Protein 3AUF (pdb70)

Structure (mmCIF, N/CA/C/O backbone):
data_3AUF
#
_entry.id   3AUF
#
_cell.length_a   85.316
_cell.length_b   85.316
_cell.length_c   58.019
_cell.angle_alpha   90.00
_cell.angle_beta   90.00
_cell.angle_gamma   120.00
#
_symmetry.space_group_name_H-M   'P 31 2 1'
#
loop_
_entity.id
_entity.type
_entity.pdbx_description
1 polymer 'Glycinamide ribonucleotide transformylase 1'
2 water water
#
loop_
_atom_site.group_PDB
_atom_site.id
_atom_site.type_symbol
_atom_site.label_atom_id
_atom_site.label_alt_id
_atom_site.label_comp_id
_atom_site.label_asym_id
_atom_site.label_entity_id
_atom_site.label_seq_id
_atom_site.pdbx_PDB_ins_code
_atom_site.Cartn_x
_atom_site.Cartn_y
_atom_site.Cartn_z
_atom_site.occupancy
_atom_site.B_iso_or_equiv
_atom_site.auth_seq_id
_atom_site.auth_comp_id
_atom_site.auth_asym_id
_atom_site.auth_atom_id
_atom_site.pdbx_PDB_model_num
ATOM 1 N N . SER A 1 11 ? 19.263 31.177 13.976 1.00 36.09 -11 SER A N 1
ATOM 2 C CA . SER A 1 11 ? 19.027 32.627 14.246 1.00 35.58 -11 SER A CA 1
ATOM 3 C C . SER A 1 11 ? 20.134 33.477 13.622 1.00 33.97 -11 SER A C 1
ATOM 4 O O . SER A 1 11 ? 20.266 34.664 13.920 1.00 33.32 -11 SER A O 1
ATOM 7 N N . SER A 1 12 ? 20.925 32.859 12.751 1.00 31.95 -10 SER A N 1
ATOM 8 C CA . SER A 1 12 ? 22.015 33.556 12.084 1.00 30.35 -10 SER A CA 1
ATOM 9 C C . SER A 1 12 ? 22.141 33.153 10.617 1.00 28.30 -10 SER A C 1
ATOM 10 O O . SER A 1 12 ? 22.174 31.967 10.287 1.00 27.13 -10 SER A O 1
ATOM 13 N N . GLY A 1 13 ? 22.198 34.155 9.745 1.00 27.27 -9 GLY A N 1
ATOM 14 C CA . GLY A 1 13 ? 22.349 33.917 8.321 1.00 25.47 -9 GLY A CA 1
ATOM 15 C C . GLY A 1 13 ? 21.164 33.305 7.600 1.00 25.12 -9 GLY A C 1
ATOM 16 O O . GLY A 1 13 ? 21.313 32.826 6.472 1.00 23.86 -9 GLY A O 1
ATOM 17 N N . GLU A 1 14 ? 19.989 33.325 8.221 1.00 23.60 -8 GLU A N 1
ATOM 18 C CA . GLU A 1 14 ? 18.814 32.741 7.584 1.00 24.37 -8 GLU A CA 1
ATOM 19 C C . GLU A 1 14 ? 17.558 33.602 7.664 1.00 23.07 -8 GLU A C 1
ATOM 20 O O . GLU A 1 14 ? 17.170 34.065 8.739 1.00 21.87 -8 GLU A O 1
ATOM 26 N N . ASN A 1 15 ? 16.927 33.809 6.513 1.00 20.36 -7 ASN A N 1
ATOM 27 C CA . ASN A 1 15 ? 15.685 34.565 6.441 1.00 20.70 -7 ASN A CA 1
ATOM 28 C C . ASN A 1 15 ? 15.025 34.274 5.094 1.00 19.55 -7 ASN A C 1
ATOM 29 O O . ASN A 1 15 ? 15.474 33.390 4.366 1.00 20.07 -7 ASN A O 1
ATOM 34 N N . LEU A 1 16 ? 13.961 34.994 4.761 1.00 18.75 -6 LEU A N 1
ATOM 35 C CA . LEU A 1 16 ? 13.255 34.751 3.505 1.00 17.29 -6 LEU A CA 1
ATOM 36 C C . LEU A 1 16 ? 14.127 34.704 2.245 1.00 17.53 -6 LEU A C 1
ATOM 37 O O . LEU A 1 16 ? 13.941 33.834 1.390 1.00 17.72 -6 LEU A O 1
ATOM 42 N N . TYR A 1 17 ? 15.078 35.627 2.134 1.00 15.66 -5 TYR A N 1
ATOM 43 C CA . TYR A 1 17 ? 15.920 35.706 0.939 1.00 16.97 -5 TYR A CA 1
ATOM 44 C C . TYR A 1 17 ? 17.333 35.138 1.033 1.00 18.08 -5 TYR A C 1
ATOM 45 O O . TYR A 1 17 ? 17.993 34.948 0.007 1.00 17.79 -5 TYR A O 1
ATOM 54 N N . PHE A 1 18 ? 17.800 34.868 2.244 1.00 17.75 -4 PHE A N 1
ATOM 55 C CA . PHE A 1 18 ? 19.172 34.414 2.422 1.00 19.06 -4 PHE A CA 1
ATOM 56 C C . PHE A 1 18 ? 19.334 33.133 3.229 1.00 19.66 -4 PHE A C 1
ATOM 57 O O . PHE A 1 18 ? 18.678 32.937 4.249 1.00 19.05 -4 PHE A O 1
ATOM 65 N N . GLN A 1 19 ? 20.231 32.273 2.761 1.00 20.07 -3 GLN A N 1
ATOM 66 C CA . GLN A 1 19 ? 20.538 31.010 3.422 1.00 24.28 -3 GLN A CA 1
ATOM 67 C C . GLN A 1 19 ? 22.048 30.838 3.331 1.00 24.41 -3 GLN A C 1
ATOM 68 O O . GLN A 1 19 ? 22.558 30.140 2.455 1.00 23.73 -3 GLN A O 1
ATOM 74 N N . GLY A 1 20 ? 22.750 31.490 4.253 1.00 25.31 -2 GLY A N 1
ATOM 75 C CA . GLY A 1 20 ? 24.200 31.469 4.269 1.00 26.62 -2 GLY A CA 1
ATOM 76 C C . GLY A 1 20 ? 24.949 30.186 4.567 1.00 27.56 -2 GLY A C 1
ATOM 77 O O . GLY A 1 20 ? 26.128 30.090 4.231 1.00 28.91 -2 GLY A O 1
ATOM 78 N N . HIS A 1 21 ? 24.297 29.201 5.177 1.00 27.75 -1 HIS A N 1
ATOM 79 C CA . HIS A 1 21 ? 24.985 27.953 5.505 1.00 29.03 -1 HIS A CA 1
ATOM 80 C C . HIS A 1 21 ? 24.945 26.869 4.420 1.00 27.37 -1 HIS A C 1
ATOM 81 O O . HIS A 1 21 ? 25.552 25.808 4.583 1.00 27.13 -1 HIS A O 1
ATOM 88 N N . MET A 1 22 ? 24.234 27.130 3.324 1.00 24.16 1 MET A N 1
ATOM 89 C CA . MET A 1 22 ? 24.158 26.181 2.213 1.00 20.99 1 MET A CA 1
ATOM 90 C C . MET A 1 22 ? 25.582 25.855 1.764 1.00 18.94 1 MET A C 1
ATOM 91 O O . MET A 1 22 ? 26.447 26.729 1.774 1.00 16.75 1 MET A O 1
ATOM 96 N N . ILE A 1 23 ? 25.834 24.610 1.368 1.00 15.71 2 ILE A N 1
ATOM 97 C CA . ILE A 1 23 ? 27.177 24.243 0.935 1.00 13.56 2 ILE A CA 1
ATOM 98 C C . ILE A 1 23 ? 27.242 23.497 -0.390 1.00 12.40 2 ILE A C 1
ATOM 99 O O . ILE A 1 23 ? 26.259 22.924 -0.858 1.00 13.33 2 ILE A O 1
ATOM 104 N N . ARG A 1 24 ? 28.426 23.529 -0.986 1.00 11.63 3 ARG A N 1
ATOM 105 C CA . ARG A 1 24 ? 28.704 22.850 -2.244 1.00 11.28 3 ARG A CA 1
ATOM 106 C C . ARG A 1 24 ? 29.596 21.674 -1.862 1.00 10.27 3 ARG A C 1
ATOM 107 O O . ARG A 1 24 ? 30.695 21.857 -1.348 1.00 9.81 3 ARG A O 1
ATOM 115 N N . ILE A 1 25 ? 29.098 20.469 -2.102 1.00 10.03 4 ILE A N 1
ATOM 116 C CA . ILE A 1 25 ? 29.802 19.244 -1.760 1.00 10.84 4 ILE A CA 1
ATOM 117 C C . ILE A 1 25 ? 30.512 18.601 -2.948 1.00 10.28 4 ILE A C 1
ATOM 118 O O . ILE A 1 25 ? 29.946 18.483 -4.036 1.00 11.79 4 ILE A O 1
ATOM 123 N N . GLY A 1 26 ? 31.755 18.195 -2.724 1.00 8.96 5 GLY A N 1
ATOM 124 C CA . GLY A 1 26 ? 32.532 17.520 -3.749 1.00 8.47 5 GLY A CA 1
ATOM 125 C C . GLY A 1 26 ? 32.766 16.114 -3.224 1.00 9.16 5 GLY A C 1
ATOM 126 O O . GLY A 1 26 ? 33.302 15.948 -2.129 1.00 9.85 5 GLY A O 1
ATOM 127 N N . VAL A 1 27 ? 32.357 15.095 -3.974 1.00 10.34 6 VAL A N 1
ATOM 128 C CA . VAL A 1 27 ? 32.532 13.720 -3.510 1.00 9.85 6 VAL A CA 1
ATOM 129 C C . VAL A 1 27 ? 33.571 12.942 -4.309 1.00 11.43 6 VAL A C 1
ATOM 130 O O . VAL A 1 27 ? 33.554 12.944 -5.548 1.00 10.53 6 VAL A O 1
ATOM 134 N N . LEU A 1 28 ? 34.480 12.278 -3.596 1.00 9.18 7 LEU A N 1
ATOM 135 C CA . LEU A 1 28 ? 35.522 11.479 -4.244 1.00 11.17 7 LEU A CA 1
ATOM 136 C C . LEU A 1 28 ? 35.179 10.001 -4.089 1.00 11.77 7 LEU A C 1
ATOM 137 O O . LEU A 1 28 ? 34.860 9.548 -2.988 1.00 12.11 7 LEU A O 1
ATOM 142 N N . ILE A 1 29 ? 35.248 9.256 -5.189 1.00 11.59 8 ILE A N 1
ATOM 143 C CA . ILE A 1 29 ? 34.923 7.834 -5.167 1.00 11.73 8 ILE A CA 1
ATOM 144 C C . ILE A 1 29 ? 35.937 6.997 -5.938 1.00 13.40 8 ILE A C 1
ATOM 145 O O . ILE A 1 29 ? 36.792 7.527 -6.655 1.00 10.66 8 ILE A O 1
ATOM 150 N N . SER A 1 30 ? 35.824 5.681 -5.788 1.00 13.11 9 SER A N 1
ATOM 151 C CA . SER A 1 30 ? 36.702 4.751 -6.479 1.00 15.49 9 SER A CA 1
ATOM 152 C C . SER A 1 30 ? 35.907 3.594 -7.067 1.00 16.91 9 SER A C 1
ATOM 153 O O . SER A 1 30 ? 36.435 2.820 -7.858 1.00 18.81 9 SER A O 1
ATOM 156 N N . GLY A 1 31 ? 34.638 3.470 -6.695 1.00 15.93 10 GLY A N 1
ATOM 157 C CA . GLY A 1 31 ? 33.861 2.361 -7.222 1.00 16.59 10 GLY A CA 1
ATOM 158 C C . GLY A 1 31 ? 32.356 2.497 -7.205 1.00 15.96 10 GLY A C 1
ATOM 159 O O . GLY A 1 31 ? 31.805 3.455 -7.739 1.00 16.83 10 GLY A O 1
ATOM 160 N N . SER A 1 32 ? 31.692 1.529 -6.581 1.00 16.40 11 SER A N 1
ATOM 161 C CA . SER A 1 32 ? 30.237 1.510 -6.508 1.00 18.25 11 SER A CA 1
ATOM 162 C C . SER A 1 32 ? 29.613 2.809 -5.999 1.00 19.18 11 SER A C 1
ATOM 163 O O . SER A 1 32 ? 28.539 3.198 -6.450 1.00 19.17 11 SER A O 1
ATOM 166 N N . GLY A 1 33 ? 30.284 3.469 -5.059 1.00 20.79 12 GLY A N 1
ATOM 167 C CA . GLY A 1 33 ? 29.772 4.717 -4.519 1.00 23.31 12 GLY A CA 1
ATOM 168 C C . GLY A 1 33 ? 28.410 4.591 -3.863 1.00 23.51 12 GLY A C 1
ATOM 169 O O . GLY A 1 33 ? 27.492 5.359 -4.147 1.00 23.53 12 GLY A O 1
ATOM 170 N N . THR A 1 34 ? 28.275 3.614 -2.977 1.00 24.90 13 THR A N 1
ATOM 171 C CA . THR A 1 34 ? 27.014 3.399 -2.281 1.00 24.25 13 THR A CA 1
ATOM 172 C C . THR A 1 34 ? 26.672 4.620 -1.420 1.00 22.05 13 THR A C 1
ATOM 173 O O . THR A 1 34 ? 25.531 5.086 -1.404 1.00 20.10 13 THR A O 1
ATOM 177 N N . ASN A 1 35 ? 27.671 5.138 -0.712 1.00 18.97 14 ASN A N 1
ATOM 178 C CA . ASN A 1 35 ? 27.476 6.304 0.139 1.00 17.00 14 ASN A CA 1
ATOM 179 C C . ASN A 1 35 ? 27.159 7.566 -0.654 1.00 16.32 14 ASN A C 1
ATOM 180 O O . ASN A 1 35 ? 26.450 8.450 -0.171 1.00 14.89 14 ASN A O 1
ATOM 185 N N . LEU A 1 36 ? 27.684 7.653 -1.871 1.00 12.65 15 LEU A N 1
ATOM 186 C CA . LEU A 1 36 ? 27.407 8.803 -2.718 1.00 14.82 15 LEU A CA 1
ATOM 187 C C . LEU A 1 36 ? 25.896 8.912 -2.931 1.00 16.01 15 LEU A C 1
ATOM 188 O O . LEU A 1 36 ? 25.332 10.006 -2.930 1.00 15.79 15 LEU A O 1
ATOM 193 N N . GLN A 1 37 ? 25.242 7.769 -3.100 1.00 16.11 16 GLN A N 1
ATOM 194 C CA . GLN A 1 37 ? 23.805 7.756 -3.341 1.00 17.05 16 GLN A CA 1
ATOM 195 C C . GLN A 1 37 ? 23.027 8.434 -2.225 1.00 17.23 16 GLN A C 1
ATOM 196 O O . GLN A 1 37 ? 22.110 9.210 -2.484 1.00 18.06 16 GLN A O 1
ATOM 202 N N . ALA A 1 38 ? 23.384 8.137 -0.982 1.00 17.10 17 ALA A N 1
ATOM 203 C CA . ALA A 1 38 ? 22.695 8.742 0.150 1.00 17.09 17 ALA A CA 1
ATOM 204 C C . ALA A 1 38 ? 22.898 10.260 0.166 1.00 15.41 17 ALA A C 1
ATOM 205 O O . ALA A 1 38 ? 21.988 11.011 0.521 1.00 17.36 17 ALA A O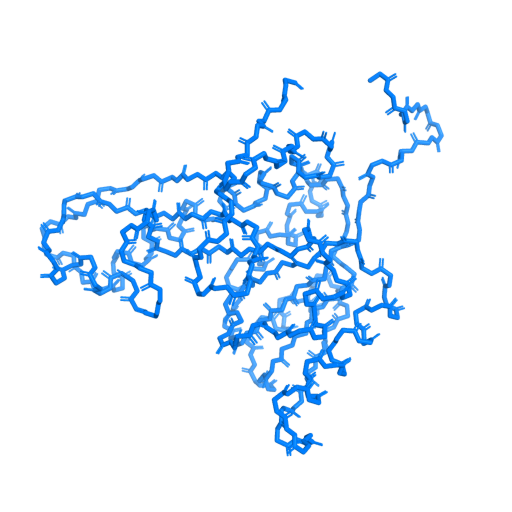 1
ATOM 207 N N . ILE A 1 39 ? 24.090 10.704 -0.217 1.00 14.38 18 ILE A N 1
ATOM 208 C CA . ILE A 1 39 ? 24.404 12.133 -0.248 1.00 14.98 18 ILE A CA 1
ATOM 209 C C . ILE A 1 39 ? 23.584 12.821 -1.334 1.00 15.19 18 ILE A C 1
ATOM 210 O O . ILE A 1 39 ? 23.009 13.888 -1.107 1.00 14.32 18 ILE A O 1
ATOM 215 N N . LEU A 1 40 ? 23.537 12.205 -2.513 1.00 14.61 19 LEU A N 1
ATOM 216 C CA . LEU A 1 40 ? 22.777 12.752 -3.636 1.00 15.77 19 LEU A CA 1
ATOM 217 C C . LEU A 1 40 ? 21.302 12.868 -3.280 1.00 16.40 19 LEU A C 1
ATOM 218 O O . LEU A 1 40 ? 20.688 13.914 -3.496 1.00 15.58 19 LEU A O 1
ATOM 223 N N . ASP A 1 41 ? 20.737 11.791 -2.738 1.00 17.36 20 ASP A N 1
ATOM 224 C CA . ASP A 1 41 ? 19.325 11.783 -2.362 1.00 19.11 20 ASP A CA 1
ATOM 225 C C . ASP A 1 41 ? 19.041 12.794 -1.257 1.00 18.23 20 ASP A C 1
ATOM 226 O O . ASP A 1 41 ? 18.046 13.510 -1.305 1.00 16.67 20 ASP A O 1
ATOM 231 N N . GLY A 1 42 ? 19.920 12.843 -0.259 1.00 19.47 21 GLY A N 1
ATOM 232 C CA . GLY A 1 42 ? 19.744 13.775 0.843 1.00 19.00 21 GLY A CA 1
ATOM 233 C C . GLY A 1 42 ? 19.648 15.219 0.378 1.00 20.43 21 GLY A C 1
ATOM 234 O O . GLY A 1 42 ? 18.829 15.987 0.890 1.00 20.80 21 GLY A O 1
ATOM 235 N N . CYS A 1 43 ? 20.490 15.596 -0.582 1.00 18.53 22 CYS A N 1
ATOM 236 C CA . CYS A 1 43 ? 20.477 16.953 -1.119 1.00 20.19 22 CYS A CA 1
ATOM 237 C C . CYS A 1 43 ? 19.212 17.181 -1.947 1.00 22.01 22 CYS A C 1
ATOM 238 O O . CYS A 1 43 ? 18.544 18.206 -1.809 1.00 21.61 22 CYS A O 1
ATOM 241 N N . ARG A 1 44 ? 18.885 16.213 -2.797 1.00 24.19 23 ARG A N 1
ATOM 242 C CA . ARG A 1 44 ? 17.709 16.314 -3.653 1.00 27.67 23 ARG A CA 1
ATOM 243 C C . ARG A 1 44 ? 16.416 16.437 -2.860 1.00 29.17 23 ARG A C 1
ATOM 244 O O . ARG A 1 44 ? 15.560 17.261 -3.183 1.00 30.67 23 ARG A O 1
ATOM 252 N N . GLU A 1 45 ? 16.283 15.622 -1.818 1.00 29.94 24 GLU A N 1
ATOM 253 C CA . GLU A 1 45 ? 15.083 15.618 -0.990 1.00 30.61 24 GLU A CA 1
ATOM 254 C C . GLU A 1 45 ? 15.068 16.686 0.106 1.00 30.46 24 GLU A C 1
ATOM 255 O O . GLU A 1 45 ? 14.150 16.735 0.919 1.00 30.28 24 GLU A O 1
ATOM 261 N N . GLY A 1 46 ? 16.085 17.542 0.123 1.00 30.23 25 GLY A N 1
ATOM 262 C CA . GLY A 1 46 ? 16.132 18.614 1.104 1.00 28.60 25 GLY A CA 1
ATOM 263 C C . GLY A 1 46 ? 16.619 18.301 2.508 1.00 28.74 25 GLY A C 1
ATOM 264 O O . GLY A 1 46 ? 16.531 19.157 3.388 1.00 29.05 25 GLY A O 1
ATOM 265 N N . ARG A 1 47 ? 17.127 17.096 2.740 1.00 28.08 26 ARG A N 1
ATOM 266 C CA . ARG A 1 47 ? 17.626 16.748 4.068 1.00 27.18 26 ARG A CA 1
ATOM 267 C C . ARG A 1 47 ? 18.989 17.381 4.345 1.00 25.14 26 ARG A C 1
ATOM 268 O O . ARG A 1 47 ? 19.310 17.698 5.489 1.00 25.26 26 ARG A O 1
ATOM 276 N N . ILE A 1 48 ? 19.790 17.554 3.295 1.00 23.40 27 ILE A N 1
ATOM 277 C CA . ILE A 1 48 ? 21.114 18.164 3.423 1.00 20.81 27 ILE A CA 1
ATOM 278 C C . ILE A 1 48 ? 21.043 19.586 2.876 1.00 20.03 27 ILE A C 1
ATOM 279 O O . ILE A 1 48 ? 20.624 19.796 1.740 1.00 20.70 27 ILE A O 1
ATOM 284 N N . PRO A 1 49 ? 21.451 20.582 3.674 1.00 18.99 28 PRO A N 1
ATOM 285 C CA . PRO A 1 49 ? 21.409 21.965 3.202 1.00 17.46 28 PRO A CA 1
ATOM 286 C C . PRO A 1 49 ? 22.553 22.267 2.237 1.00 15.80 28 PRO A C 1
ATOM 287 O O . PRO A 1 49 ? 23.555 22.869 2.610 1.00 15.80 28 PRO A O 1
ATOM 291 N N . GLY A 1 50 ? 22.395 21.836 0.992 1.00 16.31 29 GLY A N 1
ATOM 292 C CA . GLY A 1 50 ? 23.420 22.078 -0.006 1.00 17.49 29 GLY A CA 1
ATOM 293 C C . GLY A 1 50 ? 23.225 21.242 -1.257 1.00 16.79 29 GLY A C 1
ATOM 294 O O . GLY A 1 50 ? 22.185 20.612 -1.443 1.00 15.74 29 GLY A O 1
ATOM 295 N N . ARG A 1 51 ? 24.232 21.236 -2.121 1.00 15.51 30 ARG A N 1
ATOM 296 C CA . ARG A 1 51 ? 24.154 20.464 -3.347 1.00 15.06 30 ARG A CA 1
ATOM 297 C C . ARG A 1 51 ? 25.489 19.811 -3.661 1.00 13.72 30 ARG A C 1
ATOM 298 O O . ARG A 1 51 ? 26.546 20.326 -3.296 1.00 10.83 30 ARG A O 1
ATOM 306 N N . VAL A 1 52 ? 25.432 18.665 -4.328 1.00 11.93 31 VAL A N 1
ATOM 307 C CA . VAL A 1 52 ? 26.642 17.968 -4.722 1.00 11.85 31 VAL A CA 1
ATOM 308 C C . VAL A 1 52 ? 27.069 18.667 -6.002 1.00 11.70 31 VAL A C 1
ATOM 309 O O . VAL A 1 52 ? 26.389 18.569 -7.024 1.00 12.59 31 VAL A O 1
ATOM 313 N N . ALA A 1 53 ? 28.186 19.382 -5.937 1.00 12.23 32 ALA A N 1
ATOM 314 C CA . ALA A 1 53 ? 28.695 20.127 -7.080 1.00 11.87 32 ALA A CA 1
ATOM 315 C C . ALA A 1 53 ? 29.412 19.258 -8.097 1.00 13.82 32 ALA A C 1
ATOM 316 O O . ALA A 1 53 ? 29.345 19.517 -9.306 1.00 14.30 32 ALA A O 1
ATOM 318 N N . VAL A 1 54 ? 30.105 18.230 -7.617 1.00 12.51 33 VAL A N 1
ATOM 319 C CA . VAL A 1 54 ? 30.843 17.360 -8.518 1.00 11.23 33 VAL A CA 1
ATOM 320 C C . VAL A 1 54 ? 31.250 16.054 -7.845 1.00 11.75 33 VAL A C 1
ATOM 321 O O . VAL A 1 54 ? 31.394 15.985 -6.620 1.00 10.58 33 VAL A O 1
ATOM 325 N N . VAL A 1 55 ? 31.401 15.014 -8.656 1.00 9.26 34 VAL A N 1
ATOM 326 C CA . VAL A 1 55 ? 31.824 13.709 -8.167 1.00 8.55 34 VAL A CA 1
ATOM 327 C C . VAL A 1 55 ? 33.043 13.332 -8.997 1.00 9.43 34 VAL A C 1
ATOM 328 O O . VAL A 1 55 ? 32.978 13.325 -10.223 1.00 9.98 34 VAL A O 1
ATOM 332 N N . ILE A 1 56 ? 34.160 13.053 -8.332 1.00 9.55 35 ILE A N 1
ATOM 333 C CA . ILE A 1 56 ? 35.385 12.686 -9.034 1.00 11.10 35 ILE A CA 1
ATOM 334 C C . ILE A 1 56 ? 35.807 11.270 -8.667 1.00 11.77 35 ILE A C 1
ATOM 335 O O . ILE A 1 56 ? 35.869 10.922 -7.490 1.00 10.86 35 ILE A O 1
ATOM 340 N N . SER A 1 57 ? 36.091 10.457 -9.679 1.00 10.32 36 SER A N 1
ATOM 341 C CA . SER A 1 57 ? 36.520 9.082 -9.453 1.00 12.28 36 SER A CA 1
ATOM 342 C C . SER A 1 57 ? 37.934 8.885 -9.976 1.00 13.16 36 SER A C 1
ATOM 343 O O . SER A 1 57 ? 38.301 9.444 -11.008 1.00 12.92 36 SER A O 1
ATOM 346 N N . ASP A 1 58 ? 38.727 8.093 -9.261 1.00 14.50 37 ASP A N 1
ATOM 347 C CA . ASP A 1 58 ? 40.093 7.819 -9.684 1.00 17.19 37 ASP A CA 1
ATOM 348 C C . ASP A 1 58 ? 40.064 6.587 -10.584 1.00 19.53 37 ASP A C 1
ATOM 349 O O . ASP A 1 58 ? 41.104 6.101 -11.024 1.00 19.23 37 ASP A O 1
ATOM 354 N N . ARG A 1 59 ? 38.853 6.101 -10.857 1.00 20.90 38 ARG A N 1
ATOM 355 C CA . ARG A 1 59 ? 38.638 4.939 -11.717 1.00 23.55 38 ARG A CA 1
ATOM 356 C C . ARG A 1 59 ? 37.550 5.226 -12.750 1.00 23.37 38 ARG A C 1
ATOM 357 O O . ARG A 1 59 ? 36.431 5.615 -12.411 1.00 21.18 38 ARG A O 1
ATOM 365 N N . ALA A 1 60 ? 37.894 5.028 -14.019 1.00 23.75 39 ALA A N 1
ATOM 366 C CA . ALA A 1 60 ? 36.982 5.303 -15.124 1.00 24.64 39 ALA A CA 1
ATOM 367 C C . ALA A 1 60 ? 35.664 4.539 -15.138 1.00 25.09 39 ALA A C 1
ATOM 368 O O . ALA A 1 60 ? 34.626 5.102 -15.496 1.00 25.84 39 ALA A O 1
ATOM 370 N N . ASP A 1 61 ? 35.698 3.268 -14.750 1.00 23.97 40 ASP A N 1
ATOM 371 C CA . ASP A 1 61 ? 34.495 2.439 -14.776 1.00 26.01 40 ASP A CA 1
ATOM 372 C C . ASP A 1 61 ? 33.797 2.255 -13.426 1.00 24.61 40 ASP A C 1
ATOM 373 O O . ASP A 1 61 ? 33.297 1.174 -13.120 1.00 27.13 40 ASP A O 1
ATOM 378 N N . ALA A 1 62 ? 33.750 3.312 -12.625 1.00 21.89 41 ALA A N 1
ATOM 379 C CA . ALA A 1 62 ? 33.094 3.240 -11.320 1.00 19.81 41 ALA A CA 1
ATOM 380 C C . ALA A 1 62 ? 31.602 3.513 -11.476 1.00 17.66 41 ALA A C 1
ATOM 381 O O . ALA A 1 62 ? 31.210 4.485 -12.122 1.00 15.17 41 ALA A O 1
ATOM 383 N N . TYR A 1 63 ? 30.772 2.661 -10.883 1.00 15.15 42 TYR A N 1
ATOM 384 C CA . TYR A 1 63 ? 29.324 2.832 -10.967 1.00 16.10 42 TYR A CA 1
ATOM 385 C C . TYR A 1 63 ? 28.873 4.136 -10.300 1.00 14.38 42 TYR A C 1
ATOM 386 O O . TYR A 1 63 ? 27.822 4.686 -10.633 1.00 12.36 42 TYR A O 1
ATOM 395 N N . GLY A 1 64 ? 29.672 4.623 -9.356 1.00 13.12 43 GLY A N 1
ATOM 396 C CA . GLY A 1 64 ? 29.334 5.862 -8.675 1.00 13.39 43 GLY A CA 1
ATOM 397 C C . GLY A 1 64 ? 29.144 7.016 -9.646 1.00 13.22 43 GLY A 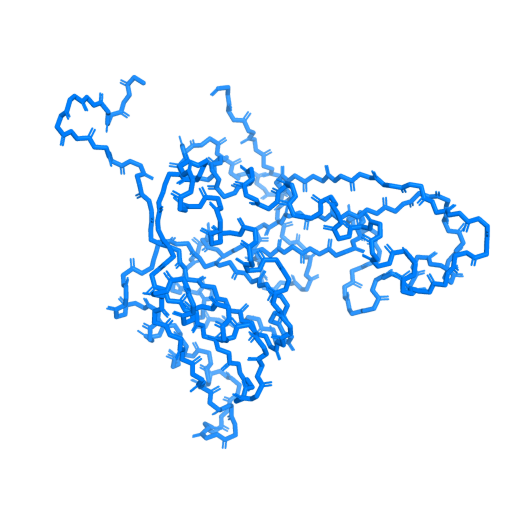C 1
ATOM 398 O O . GLY A 1 64 ? 28.289 7.873 -9.436 1.00 12.43 43 GLY A O 1
ATOM 399 N N . LEU A 1 65 ? 29.944 7.041 -10.710 1.00 12.89 44 LEU A N 1
ATOM 400 C CA . LEU A 1 65 ? 29.846 8.097 -11.711 1.00 14.24 44 LEU A CA 1
ATOM 401 C C . LEU A 1 65 ? 28.506 8.054 -12.426 1.00 16.06 44 LEU A C 1
ATOM 402 O O . LEU A 1 65 ? 27.995 9.087 -12.860 1.00 16.33 44 LEU A O 1
ATOM 407 N N . GLU A 1 66 ? 27.941 6.856 -12.564 1.00 15.19 45 GLU A N 1
ATOM 408 C CA . GLU A 1 66 ? 26.646 6.711 -13.224 1.00 17.17 45 GLU A CA 1
ATOM 409 C C . GLU A 1 66 ? 25.558 7.230 -12.297 1.00 14.87 45 GLU A C 1
ATOM 410 O O . GLU A 1 66 ? 24.562 7.799 -12.750 1.00 15.36 45 GLU A O 1
ATOM 416 N N . ARG A 1 67 ? 25.749 7.036 -10.996 1.00 15.31 46 ARG A N 1
ATOM 417 C CA . ARG A 1 67 ? 24.783 7.521 -10.020 1.00 16.09 46 ARG A CA 1
ATOM 418 C C . ARG A 1 67 ? 24.760 9.042 -10.144 1.00 16.34 46 ARG A C 1
ATOM 419 O O . ARG A 1 67 ? 23.702 9.672 -10.127 1.00 15.83 46 ARG A O 1
ATOM 427 N N . ALA A 1 68 ? 25.948 9.623 -10.270 1.00 15.69 47 ALA A N 1
ATOM 428 C CA . ALA A 1 68 ? 26.088 11.069 -10.389 1.00 16.53 47 ALA A CA 1
ATOM 429 C C . ALA A 1 68 ? 25.368 11.600 -11.625 1.00 17.02 47 ALA A C 1
ATOM 430 O O . ALA A 1 68 ? 24.610 12.565 -11.541 1.00 15.68 47 ALA A O 1
ATOM 432 N N . ARG A 1 69 ? 25.594 10.966 -12.770 1.00 18.17 48 ARG A N 1
ATOM 433 C CA . ARG A 1 69 ? 24.950 11.415 -13.999 1.00 20.63 48 ARG A CA 1
ATOM 434 C C . ARG A 1 69 ? 23.431 11.351 -13.896 1.00 20.56 48 ARG A C 1
ATOM 435 O O . ARG A 1 69 ? 22.737 12.275 -14.313 1.00 19.73 48 ARG A O 1
ATOM 443 N N . ARG A 1 70 ? 22.920 10.261 -13.336 1.00 21.19 49 ARG A N 1
ATOM 444 C CA . ARG A 1 70 ? 21.480 10.091 -13.191 1.00 23.28 49 ARG A CA 1
ATOM 445 C C . ARG A 1 70 ? 20.868 11.160 -12.295 1.00 23.61 49 ARG A C 1
ATOM 446 O O . ARG A 1 70 ? 19.679 11.458 -12.403 1.00 24.72 49 ARG A O 1
ATOM 454 N N . ALA A 1 71 ? 21.682 11.730 -11.410 1.00 21.28 50 ALA A N 1
ATOM 455 C CA . ALA A 1 71 ? 21.217 12.767 -10.493 1.00 20.70 50 ALA A CA 1
ATOM 456 C C . ALA A 1 71 ? 21.465 14.143 -11.093 1.00 19.79 50 ALA A C 1
ATOM 457 O O . ALA A 1 71 ? 21.139 15.164 -10.485 1.00 18.79 50 ALA A O 1
ATOM 459 N N . GLY A 1 72 ? 22.050 14.157 -12.286 1.00 19.57 51 GLY A N 1
ATOM 460 C CA . GLY A 1 72 ? 22.338 15.406 -12.967 1.00 20.03 51 GLY A CA 1
ATOM 461 C C . GLY A 1 72 ? 23.569 16.131 -12.456 1.00 20.54 51 GLY A C 1
ATOM 462 O O . GLY A 1 72 ? 23.727 17.328 -12.688 1.00 20.86 51 GLY A O 1
ATOM 463 N N . VAL A 1 73 ? 24.451 15.413 -11.768 1.00 19.39 52 VAL A N 1
ATOM 464 C CA . VAL A 1 73 ? 25.665 16.015 -11.227 1.00 16.76 52 VAL A CA 1
ATOM 465 C C . VAL A 1 73 ? 26.884 15.743 -12.102 1.00 17.31 52 VAL A C 1
ATOM 466 O O . VAL A 1 73 ? 27.050 14.640 -12.618 1.00 15.49 52 VAL A O 1
ATOM 470 N N . ASP A 1 74 ? 27.741 16.748 -12.266 1.00 16.82 53 ASP A N 1
ATOM 471 C CA . ASP A 1 74 ? 28.954 16.577 -13.059 1.00 16.72 53 ASP A CA 1
ATOM 472 C C . ASP A 1 74 ? 29.734 15.380 -12.512 1.00 16.38 53 ASP A C 1
ATOM 473 O O . ASP A 1 74 ? 30.081 15.341 -11.325 1.00 13.57 53 ASP A O 1
ATOM 478 N N . ALA A 1 75 ? 30.001 14.408 -13.379 1.00 15.15 54 ALA A N 1
ATOM 479 C CA . ALA A 1 75 ? 30.720 13.199 -12.991 1.00 16.86 54 ALA A CA 1
ATOM 480 C C . ALA A 1 75 ? 32.044 13.150 -13.733 1.00 18.31 54 ALA A C 1
ATOM 481 O O . ALA A 1 75 ? 32.079 12.988 -14.953 1.00 20.05 54 ALA A O 1
ATOM 483 N N . LEU A 1 76 ? 33.140 13.272 -12.995 1.00 17.69 55 LEU A N 1
ATOM 484 C CA . LEU A 1 76 ? 34.451 13.284 -13.621 1.00 18.17 55 LEU A CA 1
ATOM 485 C C . LEU A 1 76 ? 35.349 12.128 -13.228 1.00 17.67 55 LEU A C 1
ATOM 486 O O . LEU A 1 76 ? 35.243 11.580 -12.137 1.00 19.13 55 LEU A O 1
ATOM 491 N N . HIS A 1 77 ? 36.239 11.766 -14.140 1.00 17.48 56 HIS A N 1
ATOM 492 C CA . HIS A 1 77 ? 37.204 10.712 -13.895 1.00 18.57 56 HIS A CA 1
ATOM 493 C C . HIS A 1 77 ? 38.585 11.318 -14.060 1.00 18.07 56 HIS A C 1
ATOM 494 O O . HIS A 1 77 ? 38.894 11.892 -15.099 1.00 18.84 56 HIS A O 1
ATOM 501 N N . MET A 1 78 ? 39.404 11.219 -13.025 1.00 18.21 57 MET A N 1
ATOM 502 C CA . MET A 1 78 ? 40.761 11.734 -13.103 1.00 18.50 57 MET A CA 1
ATOM 503 C C . MET A 1 78 ? 41.686 10.540 -12.902 1.00 17.49 57 MET A C 1
ATOM 504 O O . MET A 1 78 ? 41.618 9.847 -11.892 1.00 18.57 57 MET A O 1
ATOM 509 N N . ASP A 1 79 ? 42.533 10.301 -13.896 1.00 15.98 58 ASP A N 1
ATOM 510 C CA . ASP A 1 79 ? 43.453 9.171 -13.900 1.00 17.42 58 ASP A CA 1
ATOM 511 C C . ASP A 1 79 ? 44.798 9.441 -13.229 1.00 16.35 58 ASP A C 1
ATOM 512 O O . ASP A 1 79 ? 45.603 10.238 -13.716 1.00 15.06 58 ASP A O 1
ATOM 517 N N . PRO A 1 80 ? 45.063 8.767 -12.100 1.00 16.38 59 PRO A N 1
ATOM 518 C CA . PRO A 1 80 ? 46.318 8.932 -11.360 1.00 18.98 59 PRO A CA 1
ATOM 519 C C . PRO A 1 80 ? 47.556 8.623 -12.207 1.00 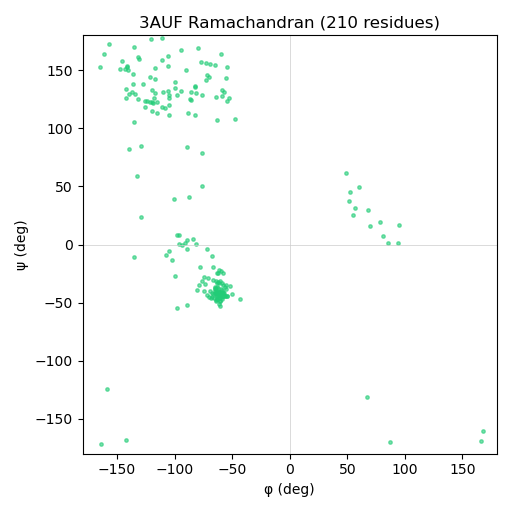19.81 59 PRO A C 1
ATOM 520 O O . PRO A 1 80 ? 48.600 9.256 -12.046 1.00 20.47 59 PRO A O 1
ATOM 524 N N . ALA A 1 81 ? 47.432 7.650 -13.106 1.00 19.27 60 ALA A N 1
ATOM 525 C CA . ALA A 1 81 ? 48.544 7.257 -13.968 1.00 20.08 60 ALA A CA 1
ATOM 526 C C . ALA A 1 81 ? 48.913 8.349 -14.967 1.00 20.42 60 ALA A C 1
ATOM 527 O O . ALA A 1 81 ? 49.936 8.256 -15.648 1.00 20.08 60 ALA A O 1
ATOM 529 N N . ALA A 1 82 ? 48.081 9.381 -15.058 1.00 20.49 61 ALA A N 1
ATOM 530 C CA . ALA A 1 82 ? 48.343 10.477 -15.980 1.00 19.94 61 ALA A CA 1
ATOM 531 C C . ALA A 1 82 ? 49.142 11.581 -15.299 1.00 19.67 61 ALA A C 1
ATOM 532 O O . ALA A 1 82 ? 49.429 12.609 -15.908 1.00 20.92 61 ALA A O 1
ATOM 534 N N . TYR A 1 83 ? 49.491 11.362 -14.035 1.00 19.30 62 TYR A N 1
ATOM 535 C CA . TYR A 1 83 ? 50.257 12.333 -13.257 1.00 17.58 62 TYR A CA 1
ATOM 536 C C . TYR A 1 83 ? 51.561 11.700 -12.770 1.00 18.99 62 TYR A C 1
ATOM 537 O O . TYR A 1 83 ? 51.596 10.516 -12.435 1.00 17.61 62 TYR A O 1
ATOM 546 N N . PRO A 1 84 ? 52.650 12.490 -12.726 1.00 19.78 63 PRO A N 1
ATOM 547 C CA . PRO A 1 84 ? 53.991 12.063 -12.300 1.00 19.89 63 PRO A CA 1
ATOM 548 C C . PRO A 1 84 ? 54.171 11.561 -10.874 1.00 20.25 63 PRO A C 1
ATOM 549 O O . PRO A 1 84 ? 55.118 10.831 -10.595 1.00 19.61 63 PRO A O 1
ATOM 553 N N . SER A 1 85 ? 53.273 11.934 -9.972 1.00 21.11 64 SER A N 1
ATOM 554 C CA . SER A 1 85 ? 53.402 11.503 -8.586 1.00 21.08 64 SER A CA 1
ATOM 555 C C . SER A 1 85 ? 52.074 11.538 -7.846 1.00 21.93 64 SER A C 1
ATOM 556 O O . SER A 1 85 ? 51.074 12.042 -8.359 1.00 21.32 64 SER A O 1
ATOM 559 N N . ARG A 1 86 ? 52.084 11.009 -6.625 1.00 23.70 65 ARG A N 1
ATOM 560 C CA . ARG A 1 86 ? 50.894 10.992 -5.783 1.00 26.25 65 ARG A CA 1
ATOM 561 C C . ARG A 1 86 ? 50.524 12.420 -5.412 1.00 25.63 65 ARG A C 1
ATOM 562 O O . ARG A 1 86 ? 49.360 12.809 -5.482 1.00 26.41 65 ARG A O 1
ATOM 570 N N . THR A 1 87 ? 51.521 13.197 -5.008 1.00 23.98 66 THR A N 1
ATOM 571 C CA . THR A 1 87 ? 51.287 14.583 -4.634 1.00 24.13 66 THR A CA 1
ATOM 572 C C . THR A 1 87 ? 50.725 15.349 -5.822 1.00 22.51 66 THR A C 1
ATOM 573 O O . THR A 1 87 ? 49.800 16.145 -5.676 1.00 22.66 66 THR A O 1
ATOM 577 N N . ALA A 1 88 ? 51.285 15.101 -7.001 1.00 20.93 67 ALA A N 1
ATOM 578 C CA . ALA A 1 88 ? 50.827 15.772 -8.208 1.00 20.17 67 ALA A CA 1
ATOM 579 C C . ALA A 1 88 ? 49.350 15.478 -8.437 1.00 19.06 67 ALA A C 1
ATOM 580 O O . ALA A 1 88 ? 48.569 16.383 -8.734 1.00 17.24 67 ALA A O 1
ATOM 582 N N . PHE A 1 89 ? 48.963 14.214 -8.294 1.00 18.88 68 PHE A N 1
ATOM 583 C CA . PHE A 1 89 ? 47.565 13.852 -8.495 1.00 19.04 68 PHE A CA 1
ATOM 584 C C . PHE A 1 89 ? 46.674 14.596 -7.502 1.00 19.21 68 PHE A C 1
ATOM 585 O O . PHE A 1 89 ? 45.641 15.145 -7.880 1.00 19.05 68 PHE A O 1
ATOM 593 N N . ASP A 1 90 ? 47.074 14.624 -6.233 1.00 19.15 69 ASP A N 1
ATOM 594 C CA . ASP A 1 90 ? 46.269 15.308 -5.228 1.00 20.79 69 ASP A CA 1
ATOM 595 C C . ASP A 1 90 ? 46.144 16.804 -5.490 1.00 19.02 69 ASP A C 1
ATOM 596 O O . ASP A 1 90 ? 45.105 17.396 -5.201 1.00 16.45 69 ASP A O 1
ATOM 601 N N . ALA A 1 91 ? 47.192 17.408 -6.047 1.00 16.47 70 ALA A N 1
ATOM 602 C CA . ALA A 1 91 ? 47.167 18.832 -6.366 1.00 17.03 70 ALA A CA 1
ATOM 603 C C . ALA A 1 91 ? 46.146 19.076 -7.474 1.00 16.89 70 ALA A C 1
ATOM 604 O O . ALA A 1 91 ? 45.382 20.038 -7.424 1.00 19.14 70 ALA A O 1
ATOM 606 N N . ALA A 1 92 ? 46.138 18.199 -8.474 1.00 16.52 71 ALA A N 1
ATOM 607 C CA . ALA A 1 92 ? 45.199 18.313 -9.589 1.00 14.56 71 ALA A CA 1
ATOM 608 C C . ALA A 1 92 ? 43.774 18.117 -9.083 1.00 12.99 71 ALA A C 1
ATOM 609 O O . ALA A 1 92 ? 42.851 18.804 -9.513 1.00 11.98 71 ALA A O 1
ATOM 611 N N . LEU A 1 93 ? 43.596 17.172 -8.166 1.00 12.75 72 LEU A N 1
ATOM 612 C CA . LEU A 1 93 ? 42.282 16.912 -7.598 1.00 12.64 72 LEU A CA 1
ATOM 613 C C . LEU A 1 93 ? 41.779 18.171 -6.910 1.00 11.07 72 LEU A C 1
ATOM 614 O O . LEU A 1 93 ? 40.675 18.639 -7.172 1.00 10.14 72 LEU A O 1
ATOM 619 N N . ALA A 1 94 ? 42.604 18.705 -6.017 1.00 11.25 73 ALA A N 1
ATOM 620 C CA . ALA A 1 94 ? 42.262 19.904 -5.269 1.00 12.78 73 ALA A CA 1
ATOM 621 C C . ALA A 1 94 ? 41.888 21.041 -6.206 1.00 13.43 73 ALA A C 1
ATOM 622 O O . ALA A 1 94 ? 40.912 21.754 -5.983 1.00 12.84 73 ALA A O 1
ATOM 624 N N . GLU A 1 95 ? 42.676 21.209 -7.259 1.00 14.72 74 GLU A N 1
ATOM 625 C CA . GLU A 1 95 ? 42.425 22.277 -8.211 1.00 16.16 74 GLU A CA 1
ATOM 626 C C . GLU A 1 95 ? 41.066 22.100 -8.872 1.00 15.49 74 GLU A C 1
ATOM 627 O O . GLU A 1 95 ? 40.296 23.049 -8.971 1.00 13.82 74 GLU A O 1
ATOM 633 N N . ARG A 1 96 ? 40.767 20.882 -9.317 1.00 15.35 75 ARG A N 1
ATOM 634 C CA . ARG A 1 96 ? 39.489 20.626 -9.976 1.00 16.34 75 ARG A CA 1
ATOM 635 C C . ARG A 1 96 ? 38.329 20.918 -9.029 1.00 15.41 75 ARG A C 1
ATOM 636 O O . ARG A 1 96 ? 37.317 21.500 -9.430 1.00 15.77 75 ARG A O 1
ATOM 644 N N . LEU A 1 97 ? 38.485 20.524 -7.769 1.00 12.60 76 LEU A N 1
ATOM 645 C CA . LEU A 1 97 ? 37.445 20.747 -6.774 1.00 12.51 76 LEU A CA 1
ATOM 646 C C . LEU A 1 97 ? 37.177 22.239 -6.602 1.00 14.51 76 LEU A C 1
ATOM 647 O O . LEU A 1 97 ? 36.024 22.658 -6.497 1.00 14.92 76 LEU A O 1
ATOM 652 N N . GLN A 1 98 ? 38.239 23.040 -6.589 1.00 15.11 77 GLN A N 1
ATOM 653 C CA . GLN A 1 98 ? 38.084 24.483 -6.441 1.00 17.30 77 GLN A CA 1
ATOM 654 C C . GLN A 1 98 ? 37.300 25.105 -7.594 1.00 16.54 77 GLN A C 1
ATOM 655 O O . GLN A 1 98 ? 36.508 26.020 -7.385 1.00 16.43 77 GLN A O 1
ATOM 661 N N . ALA A 1 99 ? 37.517 24.610 -8.809 1.00 16.80 78 ALA A N 1
ATOM 662 C CA . ALA A 1 99 ? 36.805 25.134 -9.973 1.00 16.76 78 ALA A CA 1
ATOM 663 C C . ALA A 1 99 ? 35.299 24.994 -9.776 1.00 17.05 78 ALA A C 1
ATOM 664 O O . ALA A 1 99 ? 34.510 25.729 -10.370 1.00 16.61 78 ALA A O 1
ATOM 666 N N . TYR A 1 100 ? 34.904 24.042 -8.939 1.00 17.62 79 TYR A N 1
ATOM 667 C CA . TYR A 1 100 ? 33.496 23.806 -8.652 1.00 17.84 79 TYR A CA 1
ATOM 668 C C . TYR A 1 100 ? 33.090 24.480 -7.353 1.00 17.96 79 TYR A C 1
ATOM 669 O O . TYR A 1 100 ? 31.981 24.275 -6.854 1.00 20.36 79 TYR A O 1
ATOM 678 N N . GLY A 1 101 ? 34.005 25.278 -6.805 1.00 16.75 80 GLY A N 1
ATOM 679 C CA . GLY A 1 101 ? 33.741 26.000 -5.572 1.00 13.76 80 GLY A CA 1
ATOM 680 C C . GLY A 1 101 ? 33.341 25.150 -4.382 1.00 13.91 80 GLY A C 1
ATOM 681 O O . GLY A 1 101 ? 32.593 25.605 -3.519 1.00 13.12 80 GLY A O 1
ATOM 682 N N . VAL A 1 102 ? 33.851 23.926 -4.321 1.00 13.27 81 VAL A N 1
ATOM 683 C CA . VAL A 1 102 ? 33.534 23.009 -3.229 1.00 13.52 81 VAL A CA 1
ATOM 684 C C . VAL A 1 102 ? 33.860 23.549 -1.828 1.00 13.32 81 VAL A C 1
ATOM 685 O O . VAL A 1 102 ? 34.958 24.051 -1.584 1.00 10.35 81 VAL A O 1
ATOM 689 N N . ASP A 1 103 ? 32.890 23.432 -0.920 1.00 11.92 82 ASP A N 1
ATOM 690 C CA . ASP A 1 103 ? 33.046 23.884 0.462 1.00 13.02 82 ASP A CA 1
ATOM 691 C C . ASP A 1 103 ? 33.370 22.705 1.373 1.00 11.98 82 ASP A C 1
ATOM 692 O O . ASP A 1 103 ? 33.994 22.869 2.420 1.00 11.14 82 ASP A O 1
ATOM 697 N N . LEU A 1 104 ? 32.923 21.518 0.976 1.00 11.13 83 LEU A N 1
ATOM 698 C CA . LEU A 1 104 ? 33.154 20.312 1.768 1.00 10.37 83 LEU A CA 1
ATOM 699 C C . LEU A 1 104 ? 33.442 19.108 0.875 1.00 9.70 83 LEU A C 1
ATOM 700 O O . LEU A 1 104 ? 32.668 18.782 -0.028 1.00 8.73 83 LEU A O 1
ATOM 705 N N . VAL A 1 105 ? 34.564 18.452 1.132 1.00 10.19 84 VAL A N 1
ATOM 706 C CA . VAL A 1 105 ? 34.940 17.276 0.369 1.00 8.92 84 VAL A CA 1
ATOM 707 C C . VAL A 1 105 ? 34.528 16.062 1.192 1.00 9.31 84 VAL A C 1
ATOM 708 O O . VAL A 1 105 ? 34.851 15.970 2.375 1.00 9.75 84 VAL A O 1
ATOM 712 N N . CYS A 1 106 ? 33.795 15.146 0.571 1.00 8.24 85 CYS A N 1
ATOM 713 C CA . CYS A 1 106 ? 33.360 13.938 1.255 1.00 9.24 85 CYS A CA 1
ATOM 714 C C . CYS A 1 106 ? 33.923 12.718 0.546 1.00 9.93 85 CYS A C 1
ATOM 715 O O . CYS A 1 106 ? 33.696 12.526 -0.647 1.00 11.50 85 CYS A O 1
ATOM 718 N N . LEU A 1 107 ? 34.672 11.900 1.276 1.00 11.08 86 LEU A N 1
ATOM 719 C CA . LEU A 1 107 ? 35.230 10.696 0.689 1.00 11.93 86 LEU A CA 1
ATOM 720 C C . LEU A 1 107 ? 34.196 9.587 0.795 1.00 12.89 86 LEU A C 1
ATOM 721 O O . LEU A 1 107 ? 33.704 9.286 1.880 1.00 14.49 86 LEU A O 1
ATOM 726 N N . ALA A 1 108 ? 33.849 8.994 -0.339 1.00 12.32 87 ALA A N 1
ATOM 727 C CA . ALA A 1 108 ? 32.881 7.906 -0.344 1.00 14.36 87 ALA A CA 1
ATOM 728 C C . ALA A 1 108 ? 33.465 6.741 -1.126 1.00 13.75 87 ALA A C 1
ATOM 729 O O . ALA A 1 108 ? 33.217 6.599 -2.316 1.00 13.52 87 ALA A O 1
ATOM 731 N N . GLY A 1 109 ? 34.257 5.919 -0.447 1.00 16.95 88 GLY A N 1
ATOM 732 C CA . GLY A 1 109 ? 34.866 4.776 -1.103 1.00 20.08 88 GLY A CA 1
ATOM 733 C C . GLY A 1 109 ? 36.161 5.117 -1.814 1.00 21.34 88 GLY A C 1
ATOM 734 O O . GLY A 1 109 ? 36.772 4.255 -2.445 1.00 21.75 88 GLY A O 1
ATOM 735 N N . TYR A 1 110 ? 36.581 6.374 -1.720 1.00 22.19 89 TYR A N 1
ATOM 736 C CA . TYR A 1 110 ? 37.823 6.816 -2.351 1.00 24.68 89 TYR A CA 1
ATOM 737 C C . TYR A 1 110 ? 38.968 6.053 -1.691 1.00 26.50 89 TYR A C 1
ATOM 738 O O . TYR A 1 110 ? 39.3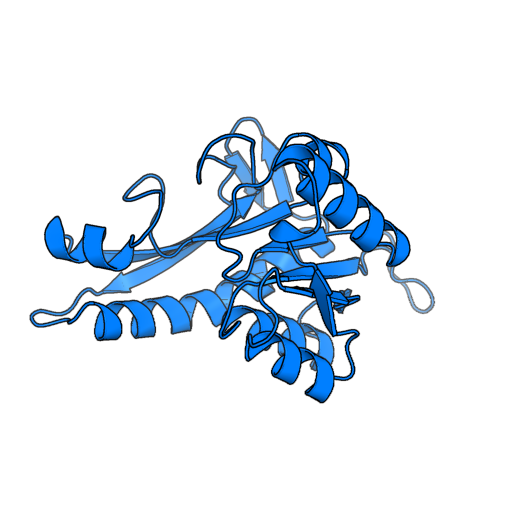29 6.323 -0.551 1.00 26.94 89 TYR A O 1
ATOM 747 N N . MET A 1 111 ? 39.537 5.100 -2.422 1.00 31.23 90 MET A N 1
ATOM 748 C CA . MET A 1 111 ? 40.609 4.261 -1.895 1.00 33.49 90 MET A CA 1
ATOM 749 C C . MET A 1 111 ? 42.033 4.782 -2.043 1.00 33.67 90 MET A C 1
ATOM 750 O O . MET A 1 111 ? 42.949 4.013 -2.339 1.00 35.30 90 MET A O 1
ATOM 755 N N . ARG A 1 112 ? 42.220 6.080 -1.823 1.00 32.31 91 ARG A N 1
ATOM 756 C CA . ARG A 1 112 ? 43.542 6.694 -1.917 1.00 31.17 91 ARG A CA 1
ATOM 757 C C . ARG A 1 112 ? 43.739 7.639 -0.746 1.00 29.29 91 ARG A C 1
ATOM 758 O O . ARG A 1 112 ? 42.789 8.271 -0.285 1.00 28.82 91 ARG A O 1
ATOM 766 N N . LEU A 1 113 ? 44.973 7.740 -0.271 1.00 26.75 92 LEU A N 1
ATOM 767 C CA . LEU A 1 113 ? 45.278 8.623 0.842 1.00 27.43 92 LEU A CA 1
ATOM 768 C C . LEU A 1 113 ? 45.246 10.080 0.404 1.00 26.86 92 LEU A C 1
ATOM 769 O O . LEU A 1 113 ? 45.674 10.416 -0.701 1.00 26.21 92 LEU A O 1
ATOM 774 N N . VAL A 1 114 ? 44.729 10.938 1.278 1.00 25.78 93 VAL A N 1
ATOM 775 C CA . VAL A 1 114 ? 44.663 12.366 1.010 1.00 26.20 93 VAL A CA 1
ATOM 776 C C . VAL A 1 114 ? 46.048 12.905 1.363 1.00 26.73 93 VAL A C 1
ATOM 777 O O . VAL A 1 114 ? 46.607 12.541 2.397 1.00 27.00 93 VAL A O 1
ATOM 781 N N . ARG A 1 115 ? 46.599 13.767 0.513 1.00 26.14 94 ARG A N 1
ATOM 782 C CA . ARG A 1 115 ? 47.935 14.310 0.746 1.00 26.22 94 ARG A CA 1
ATOM 783 C C . ARG A 1 115 ? 47.932 15.796 1.089 1.00 25.32 94 ARG A C 1
ATOM 784 O O . ARG A 1 115 ? 46.887 16.450 1.098 1.00 24.21 94 ARG A O 1
ATOM 792 N N . GLY A 1 116 ? 49.127 16.318 1.352 1.00 23.25 95 GLY A N 1
ATOM 793 C CA . GLY A 1 116 ? 49.290 17.720 1.694 1.00 22.70 95 GLY A CA 1
ATOM 794 C C . GLY A 1 116 ? 48.495 18.710 0.861 1.00 19.48 95 GLY A C 1
ATOM 795 O O . GLY A 1 116 ? 47.862 19.601 1.421 1.00 21.38 95 GLY A O 1
ATOM 796 N N . PRO A 1 117 ? 48.503 18.593 -0.475 1.00 17.88 96 PRO A N 1
ATOM 797 C CA . PRO A 1 117 ? 47.753 19.526 -1.326 1.00 16.64 96 PRO A CA 1
ATOM 798 C C . PRO A 1 117 ? 46.259 19.595 -0.994 1.00 14.99 96 PRO A C 1
ATOM 799 O O . PRO A 1 117 ? 45.678 20.675 -0.925 1.00 14.90 96 PRO A O 1
ATOM 803 N N . MET A 1 118 ? 45.638 18.438 -0.795 1.00 16.56 97 MET A N 1
ATOM 804 C CA . MET A 1 118 ? 44.219 18.387 -0.467 1.00 15.33 97 MET A CA 1
ATOM 805 C C . MET A 1 118 ? 43.970 18.870 0.956 1.00 14.82 97 MET A C 1
ATOM 806 O O . MET A 1 118 ? 43.034 19.630 1.208 1.00 15.35 97 MET A O 1
ATOM 811 N N . LEU A 1 119 ? 44.804 18.429 1.892 1.00 15.54 98 LEU A N 1
ATOM 812 C CA . LEU A 1 119 ? 44.640 18.850 3.279 1.00 15.76 98 LEU A CA 1
ATOM 813 C C . LEU A 1 119 ? 44.828 20.366 3.372 1.00 15.64 98 LEU A C 1
ATOM 814 O O . LEU A 1 119 ? 44.197 21.037 4.188 1.00 13.16 98 LEU A O 1
ATOM 819 N N . THR A 1 120 ? 45.688 20.897 2.512 1.00 16.02 99 THR A N 1
ATOM 820 C CA . THR A 1 120 ? 45.967 22.327 2.489 1.00 16.68 99 THR A CA 1
ATOM 821 C C . THR A 1 120 ? 44.825 23.123 1.877 1.00 15.95 99 THR A C 1
ATOM 822 O O . THR A 1 120 ? 44.477 24.203 2.359 1.00 16.65 99 THR A O 1
ATOM 826 N N . ALA A 1 121 ? 44.239 22.584 0.815 1.00 13.07 100 ALA A N 1
ATOM 827 C CA . ALA A 1 121 ? 43.149 23.255 0.128 1.00 13.09 100 ALA A CA 1
ATOM 828 C C . ALA A 1 121 ? 41.839 23.188 0.897 1.00 12.18 100 ALA A C 1
ATOM 829 O O . ALA A 1 121 ? 40.998 24.074 0.778 1.00 8.11 100 ALA A O 1
ATOM 831 N N . PHE A 1 122 ? 41.673 22.138 1.693 1.00 12.17 101 PHE A N 1
ATOM 832 C CA . PHE A 1 122 ? 40.441 21.952 2.444 1.00 13.05 101 PHE A CA 1
ATOM 833 C C . PHE A 1 122 ? 40.694 21.613 3.906 1.00 14.60 101 PHE A C 1
ATOM 834 O O . PHE A 1 122 ? 40.252 20.575 4.400 1.00 15.00 101 PHE A O 1
ATOM 842 N N . PRO A 1 123 ? 41.396 22.503 4.625 1.00 15.38 102 PRO A N 1
ATOM 843 C CA . PRO A 1 123 ? 41.694 22.267 6.040 1.00 14.53 102 PRO A CA 1
ATOM 844 C C . PRO A 1 123 ? 40.395 22.111 6.822 1.00 12.14 102 PRO A C 1
ATOM 845 O O . PRO A 1 123 ? 39.506 22.955 6.732 1.00 12.31 102 PRO A O 1
ATOM 849 N N . ASN A 1 124 ? 40.288 21.020 7.574 1.00 10.47 103 ASN A N 1
ATOM 850 C CA . ASN A 1 124 ? 39.094 20.735 8.365 1.00 10.75 103 ASN A CA 1
ATOM 851 C C . ASN A 1 124 ? 37.825 20.743 7.509 1.00 7.91 103 ASN A C 1
ATOM 852 O O . ASN A 1 124 ? 36.732 20.980 8.017 1.00 9.58 103 ASN A O 1
ATOM 857 N N . ARG A 1 125 ? 37.970 20.477 6.215 1.00 9.36 104 ARG A N 1
ATOM 858 C CA . ARG A 1 125 ? 36.826 20.465 5.309 1.00 9.24 104 ARG A CA 1
ATOM 859 C C . ARG A 1 125 ? 36.749 19.200 4.460 1.00 10.57 104 ARG A C 1
ATOM 860 O O . ARG A 1 125 ? 36.155 19.191 3.375 1.00 10.05 104 ARG A O 1
ATOM 868 N N . ILE A 1 126 ? 37.356 18.131 4.958 1.00 9.13 105 ILE A N 1
ATOM 869 C CA . ILE A 1 126 ? 37.326 16.852 4.264 1.00 9.77 105 ILE A CA 1
ATOM 870 C C . ILE A 1 126 ? 36.765 15.814 5.223 1.00 9.36 105 ILE A C 1
ATOM 871 O O . ILE A 1 126 ? 37.292 15.641 6.324 1.00 7.40 105 ILE A O 1
ATOM 876 N N . LEU A 1 127 ? 35.688 15.146 4.813 1.00 6.83 106 LEU A N 1
ATOM 877 C CA . LEU A 1 127 ? 35.065 14.119 5.641 1.00 8.90 106 LEU A CA 1
ATOM 878 C C . LEU A 1 127 ? 35.278 12.747 5.033 1.00 10.36 106 LEU A C 1
ATOM 879 O O . LEU A 1 127 ? 35.527 12.619 3.834 1.00 9.78 106 LEU A O 1
ATOM 884 N N . ASN A 1 128 ? 35.161 11.726 5.874 1.00 10.07 107 ASN A N 1
ATOM 885 C CA . ASN A 1 128 ? 35.309 10.347 5.438 1.00 10.01 107 ASN A CA 1
ATOM 886 C C . ASN A 1 128 ? 34.397 9.475 6.273 1.00 9.82 107 ASN A C 1
ATOM 887 O O . ASN A 1 128 ? 34.090 9.804 7.422 1.00 10.11 107 ASN A O 1
ATOM 892 N N . ILE A 1 129 ? 33.949 8.372 5.687 1.00 10.13 108 ILE A N 1
ATOM 893 C CA . ILE A 1 129 ? 33.116 7.429 6.407 1.00 10.69 108 ILE A CA 1
ATOM 894 C C . ILE A 1 129 ? 33.922 6.138 6.429 1.00 11.58 108 ILE A C 1
ATOM 895 O O . ILE A 1 129 ? 34.388 5.660 5.388 1.00 9.42 108 ILE A O 1
ATOM 900 N N . HIS A 1 130 ? 34.120 5.601 7.628 1.00 11.19 109 HIS A N 1
ATOM 901 C CA . HIS A 1 130 ? 34.912 4.386 7.812 1.00 10.79 109 HIS A CA 1
ATOM 902 C C . HIS A 1 130 ? 34.062 3.279 8.446 1.00 10.50 109 HIS A C 1
ATOM 903 O O . HIS A 1 130 ? 33.361 3.513 9.433 1.00 10.32 109 HIS A O 1
ATOM 910 N N . PRO A 1 131 ? 34.121 2.056 7.886 1.00 10.96 110 PRO A N 1
ATOM 911 C CA . PRO A 1 131 ? 33.351 0.911 8.378 1.00 11.10 110 PRO A CA 1
ATOM 912 C C . PRO A 1 131 ? 33.808 0.197 9.649 1.00 11.35 110 PRO A C 1
ATOM 913 O O . PRO A 1 131 ? 33.935 -1.027 9.667 1.00 11.36 110 PRO A O 1
ATOM 917 N N . SER A 1 132 ? 34.048 0.958 10.709 1.00 8.72 111 SER A N 1
ATOM 918 C CA . SER A 1 132 ? 34.424 0.373 11.992 1.00 9.56 111 SER A CA 1
ATOM 919 C C . SER A 1 132 ? 34.177 1.424 13.057 1.00 9.17 111 SER A C 1
ATOM 920 O O . SER A 1 132 ? 34.006 2.604 12.743 1.00 7.59 111 SER A O 1
ATOM 923 N N . LEU A 1 133 ? 34.142 0.991 14.311 1.00 8.47 112 LEU A N 1
ATOM 924 C CA . LEU A 1 133 ? 33.966 1.921 15.413 1.00 9.82 112 LEU A CA 1
ATOM 925 C C . LEU A 1 133 ? 35.367 2.369 15.835 1.00 9.71 112 LEU A C 1
ATOM 926 O O . LEU A 1 133 ? 35.970 1.803 16.748 1.00 9.26 112 LEU A O 1
ATOM 931 N N . LEU A 1 134 ? 35.894 3.372 15.143 1.00 7.65 113 LEU A N 1
ATOM 932 C CA . LEU A 1 134 ? 37.219 3.877 15.463 1.00 7.23 113 LEU A CA 1
ATOM 933 C C . LEU A 1 134 ? 37.237 4.238 16.939 1.00 7.97 113 LEU A C 1
ATOM 934 O O . LEU A 1 134 ? 36.202 4.603 17.499 1.00 10.24 113 LEU A O 1
ATOM 939 N N . PRO A 1 135 ? 38.418 4.193 17.583 1.00 8.25 114 PRO A N 1
ATOM 940 C CA . PRO A 1 135 ? 39.749 3.849 17.068 1.00 6.30 114 PRO A CA 1
ATOM 941 C C . PRO A 1 135 ? 40.032 2.394 16.718 1.00 8.16 114 PRO A C 1
ATOM 942 O O . PRO A 1 135 ? 41.123 2.073 16.233 1.00 7.34 114 PRO A O 1
ATOM 946 N N . ALA A 1 136 ? 39.077 1.507 16.968 1.00 7.10 115 ALA A N 1
ATOM 947 C CA . ALA A 1 136 ? 39.293 0.107 16.637 1.00 9.29 115 ALA A CA 1
ATOM 948 C C . ALA A 1 136 ? 39.296 -0.090 15.125 1.00 9.13 115 ALA A C 1
ATOM 949 O O . ALA A 1 136 ? 38.585 0.591 14.390 1.00 10.11 115 ALA A O 1
ATOM 951 N N . PHE A 1 137 ? 40.137 -1.004 14.670 1.00 9.15 116 PHE A N 1
ATOM 952 C CA . PHE A 1 137 ? 40.222 -1.368 13.262 1.00 7.84 116 PHE A CA 1
ATOM 953 C C . PHE A 1 137 ? 40.337 -0.278 12.197 1.00 8.77 116 PHE A C 1
ATOM 954 O O . PHE A 1 137 ? 39.466 -0.154 11.335 1.00 7.82 116 PHE A O 1
ATOM 962 N N . PRO A 1 138 ? 41.407 0.529 12.239 1.00 8.40 117 PRO A N 1
ATOM 963 C CA . PRO A 1 138 ? 41.556 1.571 11.221 1.00 10.62 117 PRO A CA 1
ATOM 964 C C . PRO A 1 138 ? 42.099 0.896 9.960 1.00 11.15 117 PRO A C 1
ATOM 965 O O . PRO A 1 138 ? 42.493 -0.271 10.005 1.00 11.27 117 PRO A O 1
ATOM 969 N N . GLY A 1 139 ? 42.104 1.612 8.841 1.00 12.16 118 GLY A N 1
ATOM 970 C CA . GLY A 1 139 ? 42.632 1.044 7.615 1.00 12.08 118 GLY A CA 1
ATOM 971 C C . GLY A 1 139 ? 41.661 0.243 6.770 1.00 12.70 118 GLY A C 1
ATOM 972 O O . GLY A 1 139 ? 40.461 0.229 7.019 1.00 12.11 118 GLY A O 1
ATOM 973 N N . LEU A 1 140 ? 42.201 -0.445 5.771 1.00 13.94 119 LEU A N 1
ATOM 974 C CA . LEU A 1 140 ? 41.399 -1.242 4.848 1.00 14.67 119 LEU A CA 1
ATOM 975 C C . LEU A 1 140 ? 40.832 -2.525 5.446 1.00 13.15 119 LEU A C 1
ATOM 976 O O . LEU A 1 140 ? 41.355 -3.060 6.427 1.00 12.52 119 LEU A O 1
ATOM 981 N N . GLU A 1 141 ? 39.749 -3.002 4.839 1.00 12.35 120 GLU A N 1
ATOM 982 C CA . GLU A 1 141 ? 39.084 -4.230 5.254 1.00 13.47 120 GLU A CA 1
ATOM 983 C C . GLU A 1 141 ? 38.737 -4.272 6.739 1.00 11.40 120 GLU A C 1
ATOM 984 O O . GLU A 1 141 ? 38.948 -5.292 7.403 1.00 10.49 120 GLU A O 1
ATOM 990 N N . ALA A 1 142 ? 38.193 -3.171 7.251 1.00 9.12 121 ALA A N 1
ATOM 991 C CA . ALA A 1 142 ? 37.821 -3.087 8.659 1.00 8.82 121 ALA A CA 1
ATOM 992 C C . ALA A 1 142 ? 36.758 -4.113 9.043 1.00 9.67 121 ALA A C 1
ATOM 993 O O . ALA A 1 142 ? 36.746 -4.605 10.169 1.00 9.20 121 ALA A O 1
ATOM 995 N N . GLN A 1 143 ? 35.858 -4.435 8.118 1.00 11.26 122 GLN A N 1
ATOM 996 C CA . GLN A 1 143 ? 34.819 -5.415 8.419 1.00 11.63 122 GLN A CA 1
ATOM 997 C C . GLN A 1 143 ? 35.469 -6.766 8.694 1.00 11.44 122 GLN A C 1
ATOM 998 O O . GLN A 1 143 ? 35.147 -7.432 9.680 1.00 11.66 122 GLN A O 1
ATOM 1004 N N . ARG A 1 144 ? 36.397 -7.159 7.828 1.00 12.24 123 ARG A N 1
ATOM 1005 C CA . ARG A 1 144 ? 37.110 -8.422 7.995 1.00 12.32 123 ARG A CA 1
ATOM 1006 C C . ARG A 1 144 ? 37.947 -8.379 9.273 1.00 11.36 123 ARG A C 1
ATOM 1007 O O . ARG A 1 144 ? 38.066 -9.379 9.981 1.00 10.44 123 ARG A O 1
ATOM 1015 N N . GLN A 1 145 ? 38.541 -7.225 9.560 1.00 10.51 124 GLN A N 1
ATOM 1016 C CA . GLN A 1 145 ? 39.343 -7.081 10.774 1.00 9.47 124 GLN A CA 1
ATOM 1017 C C . GLN A 1 145 ? 38.475 -7.371 11.991 1.00 8.30 124 GLN A C 1
ATOM 1018 O O . GLN A 1 145 ? 38.903 -8.033 12.932 1.00 9.36 124 GLN A O 1
ATOM 1024 N N . ALA A 1 146 ? 37.250 -6.862 11.965 1.00 9.99 125 ALA A N 1
ATOM 1025 C CA . ALA A 1 146 ? 36.319 -7.048 13.077 1.00 11.65 125 ALA A CA 1
ATOM 1026 C C . ALA A 1 146 ? 35.959 -8.517 13.261 1.00 12.10 125 ALA A C 1
ATOM 1027 O O . ALA A 1 146 ? 36.003 -9.043 14.375 1.00 12.08 125 ALA A O 1
ATOM 1029 N N . LEU A 1 147 ? 35.600 -9.179 12.166 1.00 12.85 126 LEU A N 1
ATOM 1030 C CA . LEU A 1 147 ? 35.238 -10.592 12.218 1.00 13.27 126 LEU A CA 1
ATOM 1031 C C . LEU A 1 147 ? 36.401 -11.439 12.711 1.00 13.24 126 LEU A C 1
ATOM 1032 O O . LEU A 1 147 ? 36.218 -12.336 13.530 1.00 15.44 126 LEU A O 1
ATOM 1037 N N . GLU A 1 148 ? 37.597 -11.159 12.206 1.00 12.40 127 GLU A N 1
ATOM 1038 C CA . GLU A 1 148 ? 38.779 -11.908 12.612 1.00 13.45 127 GLU A CA 1
ATOM 1039 C C . GLU A 1 148 ? 39.125 -11.706 14.087 1.00 12.40 127 GLU A C 1
ATOM 1040 O O . GLU A 1 148 ? 39.555 -12.645 14.762 1.00 12.51 127 GLU A O 1
ATOM 1046 N N . HIS A 1 149 ? 38.920 -10.494 14.594 1.00 10.23 128 HIS A N 1
ATOM 1047 C CA . HIS A 1 149 ? 39.214 -10.218 15.998 1.00 10.86 128 HIS A CA 1
ATOM 1048 C C . HIS A 1 149 ? 38.184 -10.912 16.894 1.00 9.76 128 HIS A C 1
ATOM 1049 O O . HIS A 1 149 ? 38.471 -11.261 18.041 1.00 11.54 128 HIS A O 1
ATOM 1056 N N . GLY A 1 150 ? 36.979 -11.095 16.368 1.00 9.66 129 GLY A N 1
ATOM 1057 C CA . GLY A 1 150 ? 35.936 -11.745 17.140 1.00 9.34 129 GLY A CA 1
ATOM 1058 C C . GLY A 1 150 ? 34.986 -10.828 17.895 1.00 9.55 129 GLY A C 1
ATOM 1059 O O . GLY A 1 150 ? 34.281 -11.284 18.800 1.00 10.73 129 GLY A O 1
ATOM 1060 N N . VAL A 1 151 ? 34.946 -9.546 17.548 1.00 8.29 130 VAL A N 1
ATOM 1061 C CA . VAL A 1 151 ? 34.038 -8.628 18.241 1.00 8.88 130 VAL A CA 1
ATOM 1062 C C . VAL A 1 151 ? 32.588 -9.012 17.964 1.00 8.19 130 VAL A C 1
ATOM 1063 O O . VAL A 1 151 ? 32.288 -9.636 16.945 1.00 10.91 130 VAL A O 1
ATOM 1067 N N . LYS A 1 152 ? 31.693 -8.650 18.877 1.00 7.14 131 LYS A N 1
ATOM 1068 C CA . LYS A 1 152 ? 30.276 -8.951 18.710 1.00 7.47 131 LYS A CA 1
ATOM 1069 C C . LYS A 1 152 ? 29.495 -7.696 18.312 1.00 8.65 131 LYS A C 1
ATOM 1070 O O . LYS A 1 152 ? 28.301 -7.755 18.013 1.00 9.87 131 LYS A O 1
ATOM 1076 N N . VAL A 1 153 ? 30.181 -6.560 18.305 1.00 10.02 132 VAL A N 1
ATOM 1077 C CA . VAL A 1 153 ? 29.567 -5.298 17.904 1.00 10.11 132 VAL A CA 1
ATOM 1078 C C . VAL A 1 153 ? 30.551 -4.565 16.997 1.00 9.95 132 VAL A C 1
ATOM 1079 O O . VAL A 1 153 ? 31.756 -4.553 17.253 1.00 9.02 132 VAL A O 1
ATOM 1083 N N . ALA A 1 154 ? 30.036 -3.970 15.929 1.00 7.60 133 ALA A N 1
ATOM 1084 C CA . ALA A 1 154 ? 30.877 -3.220 15.014 1.00 8.16 133 ALA A CA 1
ATOM 1085 C C . ALA A 1 154 ? 30.071 -2.010 14.586 1.00 9.04 133 ALA A C 1
ATOM 1086 O O . ALA A 1 154 ? 29.033 -1.709 15.179 1.00 8.62 133 ALA A O 1
ATOM 1088 N N . GLY A 1 155 ? 30.535 -1.306 13.565 1.00 9.82 134 GLY A N 1
ATOM 1089 C CA . GLY A 1 155 ? 29.791 -0.144 13.128 1.00 9.44 134 GLY A CA 1
ATOM 1090 C C . GLY A 1 155 ? 30.565 0.724 12.169 1.00 8.26 134 GLY A C 1
ATOM 1091 O O . GLY A 1 155 ? 31.526 0.275 11.547 1.00 6.39 134 GLY A O 1
ATOM 1092 N N . CYS A 1 156 ? 30.141 1.975 12.046 1.00 8.50 135 CYS A N 1
ATOM 1093 C CA . CYS A 1 156 ? 30.802 2.899 11.142 1.00 8.49 135 CYS A CA 1
ATOM 1094 C C . CYS A 1 156 ? 31.087 4.222 11.834 1.00 8.24 135 CYS A C 1
ATOM 1095 O O . CYS A 1 156 ? 30.483 4.547 12.860 1.00 8.25 135 CYS A O 1
ATOM 1098 N N . THR A 1 157 ? 32.007 4.980 11.252 1.00 7.62 136 THR A N 1
ATOM 1099 C CA . THR A 1 157 ? 32.426 6.248 11.802 1.00 7.66 136 THR A CA 1
ATOM 1100 C C . THR A 1 157 ? 32.572 7.320 10.738 1.00 9.28 136 THR A C 1
ATOM 1101 O O . THR A 1 157 ? 33.191 7.092 9.699 1.00 9.68 136 THR A O 1
ATOM 1105 N N . VAL A 1 158 ? 31.992 8.487 10.990 1.00 8.57 137 VAL A N 1
ATOM 1106 C CA . VAL A 1 158 ? 32.152 9.608 10.069 1.00 8.41 137 VAL A CA 1
ATOM 1107 C C . VAL A 1 158 ? 33.135 10.499 10.813 1.00 8.36 137 VAL A C 1
ATOM 1108 O O . VAL A 1 158 ? 32.927 10.809 11.992 1.00 8.09 137 VAL A O 1
ATOM 1112 N N . HIS A 1 159 ? 34.213 10.896 10.147 1.00 6.78 138 HIS A N 1
ATOM 1113 C CA . HIS A 1 159 ? 35.217 11.725 10.805 1.00 8.52 138 HIS A CA 1
ATOM 1114 C C . HIS A 1 159 ? 35.882 12.735 9.877 1.00 8.45 138 HIS A C 1
ATOM 1115 O O . HIS A 1 159 ? 35.880 12.566 8.661 1.00 8.77 138 HIS A O 1
ATOM 1122 N N . PHE A 1 160 ? 36.433 13.793 10.469 1.00 8.55 139 PHE A N 1
ATOM 1123 C CA . PHE A 1 160 ? 37.158 14.807 9.712 1.00 9.10 139 PHE A CA 1
ATOM 1124 C C . PHE A 1 160 ? 38.442 14.091 9.315 1.00 7.93 139 PHE A C 1
ATOM 1125 O O . PHE A 1 160 ? 38.945 13.259 10.071 1.00 9.20 139 PHE A O 1
ATOM 1133 N N . VAL A 1 161 ? 38.978 14.392 8.142 1.00 9.33 140 VAL A N 1
ATOM 1134 C CA . VAL A 1 161 ? 40.200 13.724 7.714 1.00 7.64 140 VAL A CA 1
ATOM 1135 C C . VAL A 1 161 ? 41.451 14.522 8.060 1.00 8.92 140 VAL A C 1
ATOM 1136 O O . VAL A 1 161 ? 41.514 15.726 7.814 1.00 9.10 140 VAL A O 1
ATOM 1140 N N . THR A 1 162 ? 42.435 13.845 8.645 1.00 7.65 141 THR A N 1
ATOM 1141 C CA . THR A 1 162 ? 43.709 14.471 8.989 1.00 10.65 141 THR A CA 1
ATOM 1142 C C . THR A 1 162 ? 44.777 13.700 8.229 1.00 10.99 141 THR A C 1
ATOM 1143 O O . THR A 1 162 ? 44.472 12.715 7.557 1.00 11.36 141 THR A O 1
ATOM 1147 N N . ALA A 1 163 ? 46.024 14.136 8.337 1.00 12.93 142 ALA A N 1
ATOM 1148 C CA . ALA A 1 163 ? 47.117 13.472 7.639 1.00 16.56 142 ALA A CA 1
ATOM 1149 C C . ALA A 1 163 ? 47.215 11.978 7.969 1.00 18.77 142 ALA A C 1
ATOM 1150 O O . ALA A 1 163 ? 47.557 11.169 7.108 1.00 20.69 142 ALA A O 1
ATOM 1152 N N . GLY A 1 164 ? 46.908 11.616 9.209 1.00 18.72 143 GLY A N 1
ATOM 1153 C CA . GLY A 1 164 ? 46.991 10.219 9.607 1.00 21.20 143 GLY A CA 1
ATOM 1154 C C . GLY A 1 164 ? 45.799 9.341 9.261 1.00 20.96 143 GLY A C 1
ATOM 1155 O O . GLY A 1 164 ? 44.646 9.734 9.455 1.00 22.00 143 GLY A O 1
ATOM 1156 N N . VAL A 1 165 ? 46.095 8.139 8.768 1.00 17.83 144 VAL A N 1
ATOM 1157 C CA . VAL A 1 165 ? 45.090 7.153 8.380 1.00 17.54 144 VAL A CA 1
ATOM 1158 C C . VAL A 1 165 ? 43.979 6.936 9.407 1.00 14.74 144 VAL A C 1
ATOM 1159 O O . VAL A 1 165 ? 44.200 6.332 10.459 1.00 12.35 144 VAL A O 1
ATOM 1163 N N . ASP A 1 166 ? 42.782 7.416 9.083 1.00 12.57 145 ASP A N 1
ATOM 1164 C CA . ASP A 1 166 ? 41.618 7.268 9.950 1.00 11.90 145 ASP A CA 1
ATOM 1165 C C . ASP A 1 166 ? 41.833 7.725 11.399 1.00 13.83 145 ASP A C 1
ATOM 1166 O O . ASP A 1 166 ? 41.291 7.120 12.327 1.00 13.16 145 ASP A O 1
ATOM 1171 N N . GLU A 1 167 ? 42.594 8.798 11.599 1.00 11.97 146 GLU A N 1
ATOM 1172 C CA .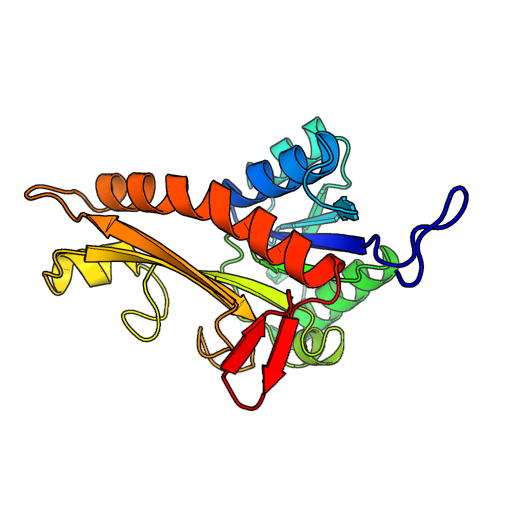 GLU A 1 167 ? 42.851 9.287 12.952 1.00 12.98 146 GLU A CA 1
ATOM 1173 C C . GLU A 1 167 ? 42.112 10.585 13.290 1.00 12.19 146 GLU A C 1
ATOM 1174 O O . GLU A 1 167 ? 42.100 11.009 14.446 1.00 12.67 146 GLU A O 1
ATOM 1180 N N . GLY A 1 168 ? 41.493 11.204 12.288 1.00 10.51 147 GLY A N 1
ATOM 1181 C CA . GLY A 1 168 ? 40.790 12.466 12.488 1.00 9.82 147 GLY A CA 1
ATOM 1182 C C . GLY A 1 168 ? 39.635 12.511 13.483 1.00 11.00 147 GLY A C 1
ATOM 1183 O O . GLY A 1 168 ? 39.096 11.472 13.876 1.00 9.40 147 GLY A O 1
ATOM 1184 N N . PRO A 1 169 ? 39.226 13.723 13.902 1.00 10.74 148 PRO A N 1
ATOM 1185 C CA . PRO A 1 169 ? 38.135 13.953 14.855 1.00 11.29 148 PRO A CA 1
ATOM 1186 C C . PRO A 1 169 ? 36.824 13.265 14.468 1.00 10.26 148 PRO A C 1
ATOM 1187 O O . PRO A 1 169 ? 36.319 13.457 13.368 1.00 7.63 148 PRO A O 1
ATOM 1191 N N . ILE A 1 170 ? 36.283 12.473 15.390 1.00 10.02 149 ILE A N 1
ATOM 1192 C CA . ILE A 1 170 ? 35.039 11.735 15.168 1.00 11.44 149 ILE A CA 1
ATOM 1193 C C . ILE A 1 170 ? 33.804 12.631 15.261 1.00 11.18 149 ILE A C 1
ATOM 1194 O O . ILE A 1 170 ? 33.626 13.340 16.250 1.00 10.03 149 ILE A O 1
ATOM 1199 N N . ILE A 1 171 ? 32.945 12.572 14.246 1.00 9.87 150 ILE A N 1
ATOM 1200 C CA . ILE A 1 171 ? 31.726 13.378 14.226 1.00 9.63 150 ILE A CA 1
ATOM 1201 C C . ILE A 1 171 ? 30.519 12.569 14.696 1.00 10.44 150 ILE A C 1
ATOM 1202 O O . ILE A 1 171 ? 29.812 12.972 15.622 1.00 8.02 150 ILE A O 1
ATOM 1207 N N . LEU A 1 172 ? 30.293 11.430 14.046 1.00 8.01 151 LEU A N 1
ATOM 1208 C CA . LEU A 1 172 ? 29.186 10.546 14.383 1.00 9.86 151 LEU A CA 1
ATOM 1209 C C . LEU A 1 172 ? 29.595 9.082 14.238 1.00 9.67 151 LEU A C 1
ATOM 1210 O O . LEU A 1 172 ? 30.467 8.740 13.430 1.00 8.80 151 LEU A O 1
ATOM 1215 N N . GLN A 1 173 ? 28.967 8.219 15.029 1.00 7.95 152 GLN A N 1
ATOM 1216 C CA . GLN A 1 173 ? 29.232 6.788 14.949 1.00 7.52 152 GLN A CA 1
ATOM 1217 C C . GLN A 1 173 ? 27.914 6.050 15.123 1.00 9.64 152 GLN A C 1
ATOM 1218 O O . GLN A 1 173 ? 26.977 6.560 15.746 1.00 10.97 152 GLN A O 1
ATOM 1224 N N . ALA A 1 174 ? 27.841 4.857 14.551 1.00 8.13 153 ALA A N 1
ATOM 1225 C CA . ALA A 1 174 ? 26.648 4.039 14.648 1.00 9.71 153 ALA A CA 1
ATOM 1226 C C . ALA A 1 174 ? 27.114 2.602 14.789 1.00 9.66 153 ALA A C 1
ATOM 1227 O O . ALA A 1 174 ? 27.996 2.157 14.054 1.00 9.95 153 ALA A O 1
ATOM 1229 N N . ALA A 1 175 ? 26.521 1.881 15.730 1.00 8.33 154 ALA A N 1
ATOM 1230 C CA . ALA A 1 175 ? 26.900 0.498 15.969 1.00 7.54 154 ALA A CA 1
ATOM 1231 C C . ALA A 1 175 ? 25.870 -0.498 15.449 1.00 9.61 154 ALA A C 1
ATOM 1232 O O . ALA A 1 175 ? 24.683 -0.180 15.331 1.00 7.39 154 ALA A O 1
ATOM 1234 N N . VAL A 1 176 ? 26.344 -1.702 15.129 1.00 8.99 155 VAL A N 1
ATOM 1235 C CA . VAL A 1 176 ? 25.484 -2.776 14.655 1.00 10.51 155 VAL A CA 1
ATOM 1236 C C . VAL A 1 176 ? 25.975 -4.089 15.259 1.00 10.56 155 VAL A C 1
ATOM 1237 O O . VAL A 1 176 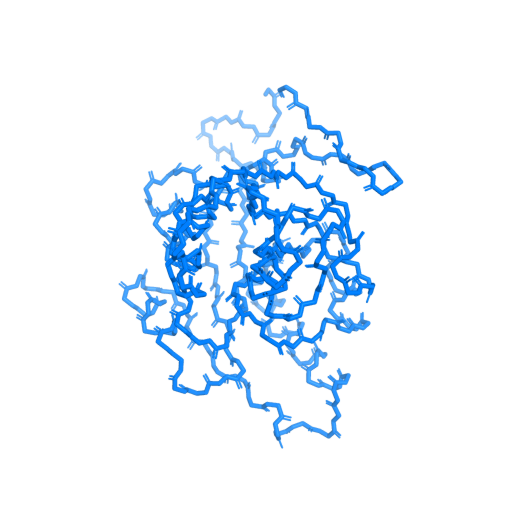? 27.149 -4.232 15.596 1.00 9.41 155 VAL A O 1
ATOM 1241 N N . PRO A 1 177 ? 25.075 -5.063 15.415 1.00 10.85 156 PRO A N 1
ATOM 1242 C CA . PRO A 1 177 ? 25.510 -6.337 15.984 1.00 10.69 156 PRO A CA 1
ATOM 1243 C C . PRO A 1 177 ? 26.255 -7.152 14.937 1.00 11.80 156 PRO A C 1
ATOM 1244 O O . PRO A 1 177 ? 26.101 -6.928 13.732 1.00 9.40 156 PRO A O 1
ATOM 1248 N N . VAL A 1 178 ? 27.087 -8.072 15.410 1.00 11.43 157 VAL A N 1
ATOM 1249 C CA . VAL A 1 178 ? 27.826 -8.975 14.542 1.00 11.47 157 VAL A CA 1
ATOM 1250 C C . VAL A 1 178 ? 27.165 -10.312 14.835 1.00 12.86 157 VAL A C 1
ATOM 1251 O O . VAL A 1 178 ? 27.186 -10.77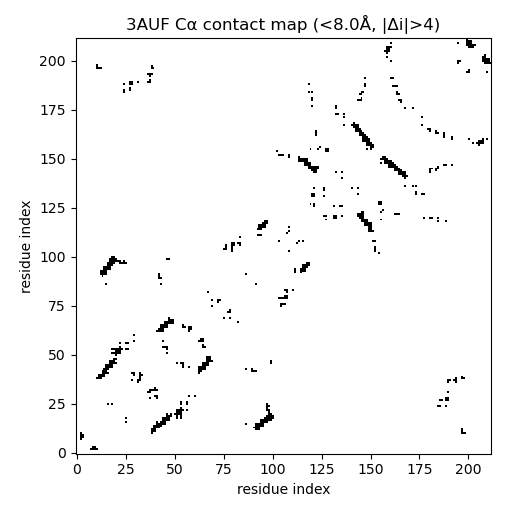9 15.972 1.00 13.75 157 VAL A O 1
ATOM 1255 N N . LEU A 1 179 ? 26.555 -10.922 13.827 1.00 12.89 158 LEU A N 1
ATOM 1256 C CA . LEU A 1 179 ? 25.867 -12.187 14.052 1.00 14.24 158 LEU A CA 1
ATOM 1257 C C . LEU A 1 179 ? 26.774 -13.391 13.855 1.00 15.07 158 LEU A C 1
ATOM 1258 O O . LEU A 1 179 ? 27.730 -13.343 13.077 1.00 13.84 158 LEU A O 1
ATOM 1263 N N . GLU A 1 180 ? 26.487 -14.467 14.584 1.00 16.86 159 GLU A N 1
ATOM 1264 C CA . GLU A 1 180 ? 27.278 -15.685 14.464 1.00 17.39 159 GLU A CA 1
ATOM 1265 C C . GLU A 1 180 ? 27.074 -16.186 13.037 1.00 17.08 159 GLU A C 1
ATOM 1266 O O . GLU A 1 180 ? 25.942 -16.332 12.589 1.00 17.58 159 GLU A O 1
ATOM 1272 N N . GLY A 1 181 ? 28.162 -16.433 12.317 1.00 17.75 160 GLY A N 1
ATOM 1273 C CA . GLY A 1 181 ? 28.022 -16.910 10.950 1.00 19.63 160 GLY A CA 1
ATOM 1274 C C . GLY A 1 181 ? 28.064 -15.788 9.929 1.00 20.52 160 GLY A C 1
ATOM 1275 O O . GLY A 1 181 ? 27.921 -16.020 8.727 1.00 20.68 160 GLY A O 1
ATOM 1276 N N . ASP A 1 182 ? 28.245 -14.565 10.415 1.00 19.23 161 ASP A N 1
ATOM 1277 C CA . ASP A 1 182 ? 28.332 -13.399 9.545 1.00 18.94 161 ASP A CA 1
ATOM 1278 C C . ASP A 1 182 ? 29.491 -13.591 8.582 1.00 18.36 161 ASP A C 1
ATOM 1279 O O . ASP A 1 182 ? 30.580 -13.984 8.990 1.00 18.22 161 ASP A O 1
ATOM 1284 N N . THR A 1 183 ? 29.254 -13.334 7.304 1.00 17.85 162 THR A N 1
ATOM 1285 C CA . THR A 1 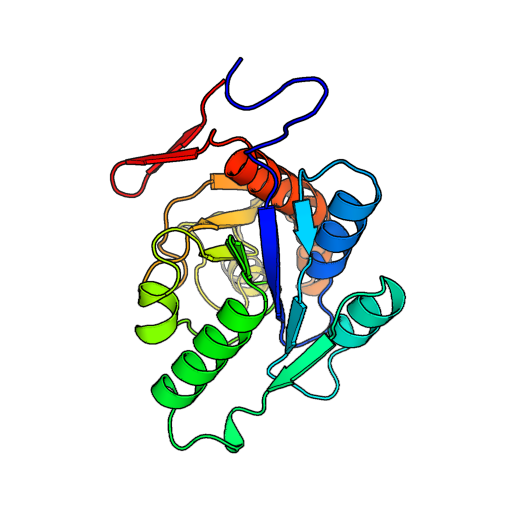183 ? 30.322 -13.406 6.321 1.00 17.59 162 THR A CA 1
ATOM 1286 C C . THR A 1 183 ? 30.771 -11.947 6.274 1.00 17.56 162 THR A C 1
ATOM 1287 O O . THR A 1 183 ? 30.074 -11.078 6.811 1.00 14.17 162 THR A O 1
ATOM 1291 N N . VAL A 1 184 ? 31.913 -11.664 5.654 1.00 16.57 163 VAL A N 1
ATOM 1292 C CA . VAL A 1 184 ? 32.371 -10.279 5.571 1.00 16.67 163 VAL A CA 1
ATOM 1293 C C . VAL A 1 184 ? 31.312 -9.420 4.869 1.00 17.76 163 VAL A C 1
ATOM 1294 O O . VAL A 1 184 ? 31.029 -8.302 5.300 1.00 16.12 163 VAL A O 1
ATOM 1298 N N . GLU A 1 185 ? 30.714 -9.947 3.802 1.00 17.72 164 GLU A N 1
ATOM 1299 C CA . GLU A 1 185 ? 29.684 -9.210 3.067 1.00 18.19 164 GLU A CA 1
ATOM 1300 C C . GLU A 1 185 ? 28.439 -8.967 3.928 1.00 16.92 164 GLU A C 1
ATOM 1301 O O . GLU A 1 185 ? 27.832 -7.898 3.853 1.00 15.62 164 GLU A O 1
ATOM 1307 N N . ASP A 1 186 ? 28.060 -9.949 4.747 1.00 14.85 165 ASP A N 1
ATOM 1308 C CA . ASP A 1 186 ? 26.894 -9.802 5.622 1.00 13.15 165 ASP A CA 1
ATOM 1309 C C . ASP A 1 186 ? 27.096 -8.601 6.552 1.00 12.10 165 ASP A C 1
ATOM 1310 O O . ASP A 1 186 ? 26.198 -7.777 6.737 1.00 9.27 165 ASP A O 1
ATOM 1315 N N . LEU A 1 187 ? 28.278 -8.520 7.153 1.00 10.73 166 LEU A N 1
ATOM 1316 C CA . LEU A 1 187 ? 28.593 -7.428 8.063 1.00 10.69 166 LEU A CA 1
ATOM 1317 C C . LEU A 1 187 ? 28.725 -6.119 7.289 1.00 12.11 166 LEU A C 1
ATOM 1318 O O . LEU A 1 187 ? 28.277 -5.068 7.752 1.00 12.65 166 LEU A O 1
ATOM 1323 N N . ARG A 1 188 ? 29.341 -6.183 6.113 1.00 12.72 167 ARG A N 1
ATOM 1324 C CA . ARG A 1 188 ? 29.508 -4.991 5.285 1.00 14.08 167 ARG A CA 1
ATOM 1325 C C . ARG A 1 188 ? 28.148 -4.357 5.010 1.00 14.49 167 ARG A C 1
ATOM 1326 O O . ARG A 1 188 ? 27.987 -3.140 5.101 1.00 12.25 167 ARG A O 1
ATOM 1334 N N . ARG A 1 189 ? 27.175 -5.195 4.672 1.00 14.51 168 ARG A N 1
ATOM 1335 C CA . ARG A 1 189 ? 25.823 -4.734 4.383 1.00 16.07 168 ARG A CA 1
ATOM 1336 C C . ARG A 1 189 ? 25.143 -4.097 5.583 1.00 14.48 168 ARG A C 1
ATOM 1337 O O . ARG A 1 189 ? 24.551 -3.023 5.468 1.00 13.67 168 ARG A O 1
ATOM 1345 N N . ARG A 1 190 ? 25.213 -4.765 6.731 1.00 11.35 169 ARG A N 1
ATOM 1346 C CA . ARG A 1 190 ? 24.578 -4.242 7.933 1.00 11.99 169 ARG A CA 1
ATOM 1347 C C . ARG A 1 190 ? 25.179 -2.886 8.322 1.00 11.23 169 ARG A C 1
ATOM 1348 O O . ARG A 1 190 ? 24.458 -1.969 8.711 1.00 11.08 169 ARG A O 1
ATOM 1356 N N . ILE A 1 191 ? 26.498 -2.758 8.211 1.00 11.55 170 ILE A N 1
ATOM 1357 C CA . ILE A 1 191 ? 27.159 -1.500 8.555 1.00 11.34 170 ILE A CA 1
ATOM 1358 C C . ILE A 1 191 ? 26.756 -0.416 7.554 1.00 11.88 170 ILE A C 1
ATOM 1359 O O . ILE A 1 191 ? 26.479 0.733 7.927 1.00 11.46 170 ILE A O 1
ATOM 1364 N N . LEU A 1 192 ? 26.707 -0.799 6.284 1.00 11.72 171 LEU A N 1
ATOM 1365 C CA . LEU A 1 192 ? 26.350 0.116 5.215 1.00 13.46 171 LEU A CA 1
ATOM 1366 C C . LEU A 1 192 ? 24.996 0.787 5.456 1.00 14.20 171 LEU A C 1
ATOM 1367 O O . LEU A 1 192 ? 24.826 1.973 5.161 1.00 12.58 171 LEU A O 1
ATOM 1372 N N . ALA A 1 193 ? 24.037 0.034 5.996 1.00 13.78 172 ALA A N 1
ATOM 1373 C CA . ALA A 1 193 ? 22.708 0.574 6.255 1.00 16.13 172 ALA A CA 1
ATOM 1374 C C . ALA A 1 193 ? 22.778 1.743 7.230 1.00 17.05 172 ALA A C 1
ATOM 1375 O O . ALA A 1 193 ? 21.972 2.669 7.153 1.00 19.14 172 ALA A O 1
ATOM 1377 N N . GLU A 1 194 ? 23.741 1.702 8.143 1.00 15.44 173 GLU A N 1
ATOM 1378 C CA . GLU A 1 194 ? 23.911 2.784 9.103 1.00 14.37 173 GLU A CA 1
ATOM 1379 C C . GLU A 1 194 ? 24.668 3.936 8.450 1.00 13.72 173 GLU A C 1
ATOM 1380 O O . GLU A 1 194 ? 24.353 5.104 8.676 1.00 12.82 173 GLU A O 1
ATOM 1386 N N . GLU A 1 195 ? 25.665 3.597 7.639 1.00 11.97 174 GLU A N 1
ATOM 1387 C CA . GLU A 1 195 ? 26.466 4.598 6.950 1.00 15.57 174 GLU A CA 1
ATOM 1388 C C . GLU A 1 195 ? 25.569 5.536 6.150 1.00 14.38 174 GLU A C 1
ATOM 1389 O O . GLU A 1 195 ? 25.747 6.751 6.172 1.00 14.89 174 GLU A O 1
ATOM 1395 N N . HIS A 1 196 ? 24.605 4.959 5.446 1.00 14.74 175 HIS A N 1
ATOM 1396 C CA . HIS A 1 196 ? 23.666 5.731 4.640 1.00 16.00 175 HIS A CA 1
ATOM 1397 C C . HIS A 1 196 ? 22.866 6.718 5.475 1.00 14.51 175 HIS A C 1
ATOM 1398 O O . HIS A 1 196 ? 22.362 7.712 4.962 1.00 13.94 175 HIS A O 1
ATOM 1405 N N . ARG A 1 197 ? 22.755 6.437 6.767 1.00 14.06 176 ARG A N 1
ATOM 1406 C CA . ARG A 1 197 ? 22.019 7.306 7.670 1.00 13.17 176 ARG A CA 1
ATOM 1407 C C . ARG A 1 197 ? 22.886 8.404 8.286 1.00 12.59 176 ARG A C 1
ATOM 1408 O O . ARG A 1 197 ? 22.543 9.582 8.213 1.00 11.75 176 ARG A O 1
ATOM 1416 N N . ILE A 1 198 ? 24.015 8.032 8.880 1.00 12.64 177 ILE A N 1
ATOM 1417 C CA . ILE A 1 198 ? 24.850 9.038 9.523 1.00 12.90 177 ILE A CA 1
ATOM 1418 C C . ILE A 1 198 ? 25.725 9.909 8.623 1.00 12.01 177 ILE A C 1
ATOM 1419 O O . ILE A 1 198 ? 26.163 10.970 9.053 1.00 11.98 177 ILE A O 1
ATOM 1424 N N . TYR A 1 199 ? 25.992 9.497 7.388 1.00 11.51 178 TYR A N 1
ATOM 1425 C CA . TYR A 1 199 ? 26.827 10.351 6.550 1.00 11.36 178 TYR A CA 1
ATOM 1426 C C . TYR A 1 199 ? 26.058 11.630 6.221 1.00 11.38 178 TYR A C 1
ATOM 1427 O O . TYR A 1 199 ? 26.594 12.729 6.325 1.00 10.33 178 TYR A O 1
ATOM 1436 N N . PRO A 1 200 ? 24.782 11.505 5.829 1.00 11.58 179 PRO A N 1
ATOM 1437 C CA . PRO A 1 200 ? 24.030 12.727 5.523 1.00 12.18 179 PRO A CA 1
ATOM 1438 C C . PRO A 1 200 ? 23.856 13.596 6.776 1.00 12.95 179 PRO A C 1
ATOM 1439 O O . PRO A 1 200 ? 23.925 14.821 6.706 1.00 12.90 179 PRO A O 1
ATOM 1443 N N . GLU A 1 201 ? 23.640 12.965 7.927 1.00 13.42 180 GLU A N 1
ATOM 1444 C CA . GLU A 1 201 ? 23.463 13.729 9.160 1.00 14.04 180 GLU A CA 1
ATOM 1445 C C . GLU A 1 201 ? 24.728 14.522 9.496 1.00 12.00 180 GLU A C 1
ATOM 1446 O O . GLU A 1 201 ? 24.657 15.681 9.915 1.00 12.68 180 GLU A O 1
ATOM 1452 N N . ALA A 1 202 ? 25.883 13.897 9.308 1.00 9.51 181 ALA A N 1
ATOM 1453 C CA . ALA A 1 202 ? 27.158 14.544 9.600 1.00 10.52 181 ALA A CA 1
ATOM 1454 C C . ALA A 1 202 ? 27.379 15.740 8.685 1.00 10.09 181 ALA A C 1
ATOM 1455 O O . ALA A 1 202 ? 27.858 16.787 9.115 1.00 9.19 181 ALA A O 1
ATOM 1457 N N . ILE A 1 203 ? 27.035 15.574 7.416 1.00 9.56 182 ILE A N 1
ATOM 1458 C CA . ILE A 1 203 ? 27.182 16.641 6.440 1.00 9.34 182 ILE A CA 1
ATOM 1459 C C . ILE A 1 203 ? 26.260 17.814 6.798 1.00 10.25 182 ILE A C 1
ATOM 1460 O O . ILE A 1 203 ? 26.661 18.971 6.701 1.00 9.59 182 ILE A O 1
ATOM 1465 N N . ARG A 1 204 ? 25.030 17.511 7.214 1.00 9.74 183 ARG A N 1
ATOM 1466 C CA . ARG A 1 204 ? 24.077 18.552 7.591 1.00 10.95 183 ARG A CA 1
ATOM 1467 C C . ARG A 1 204 ? 24.603 19.327 8.791 1.00 10.96 183 ARG A C 1
ATOM 1468 O O . ARG A 1 204 ? 24.587 20.563 8.800 1.00 11.54 183 ARG A O 1
ATOM 1476 N N . LEU A 1 205 ? 25.080 18.602 9.799 1.00 9.33 184 LEU A N 1
ATOM 1477 C CA . LEU A 1 205 ? 25.625 19.237 10.993 1.00 9.61 184 LEU A CA 1
ATOM 1478 C C . LEU A 1 205 ? 26.775 20.152 10.594 1.00 11.60 184 LEU A C 1
ATOM 1479 O O . LEU A 1 205 ? 26.917 21.256 11.123 1.00 10.53 184 LEU A O 1
ATOM 1484 N N . PHE A 1 206 ? 27.605 19.698 9.661 1.00 10.71 185 PHE A N 1
ATOM 1485 C CA . PHE A 1 206 ? 28.709 20.534 9.220 1.00 10.41 185 PHE A CA 1
ATOM 1486 C C . PHE A 1 206 ? 28.146 21.814 8.609 1.00 12.34 185 PHE A C 1
ATOM 1487 O O . PHE A 1 206 ? 28.565 22.916 8.955 1.00 12.25 185 PHE A O 1
ATOM 1495 N N . ALA A 1 207 ? 27.207 21.651 7.683 1.00 12.72 186 ALA A N 1
ATOM 1496 C CA . ALA A 1 207 ? 26.595 22.783 6.999 1.00 14.00 186 ALA A CA 1
ATOM 1497 C C . ALA A 1 207 ? 25.906 23.764 7.943 1.00 16.08 186 ALA A C 1
ATOM 1498 O O . ALA A 1 207 ? 25.890 24.968 7.690 1.00 14.56 186 ALA A O 1
ATOM 1500 N N . GLU A 1 208 ? 25.336 23.254 9.030 1.00 17.34 187 GLU A N 1
ATOM 1501 C CA . GLU A 1 208 ? 24.640 24.117 9.977 1.00 18.15 187 GLU A CA 1
ATOM 1502 C C . GLU A 1 208 ? 25.593 24.817 10.938 1.00 18.48 187 GLU A C 1
ATOM 1503 O O . GLU A 1 208 ? 25.163 25.584 11.802 1.00 18.25 187 GLU A O 1
ATOM 1509 N N . GLY A 1 209 ? 26.888 24.560 10.775 1.00 16.36 188 GLY A N 1
ATOM 1510 C CA . GLY A 1 209 ? 27.887 25.171 11.636 1.00 15.68 188 GLY A CA 1
ATOM 1511 C C . GLY A 1 209 ? 27.802 24.655 13.061 1.00 15.73 188 GLY A C 1
ATOM 1512 O O . GLY A 1 209 ? 28.142 25.362 14.010 1.00 15.14 188 GLY A O 1
ATOM 1513 N N . ARG A 1 210 ? 27.354 23.413 13.215 1.00 15.24 189 ARG A N 1
ATOM 1514 C CA . ARG A 1 210 ? 27.212 22.818 14.538 1.00 14.16 189 ARG A CA 1
ATOM 1515 C C . ARG A 1 210 ? 28.392 21.954 14.989 1.00 13.29 189 ARG A C 1
ATOM 1516 O O . ARG A 1 210 ? 28.375 21.416 16.091 1.00 13.14 189 ARG A O 1
ATOM 1524 N N . LEU A 1 211 ? 29.420 21.833 14.155 1.00 12.76 190 LEU A N 1
ATOM 1525 C CA . LEU A 1 211 ? 30.587 21.025 14.514 1.00 13.75 190 LEU A CA 1
ATOM 1526 C C . LEU A 1 211 ? 31.789 21.891 14.893 1.00 13.71 190 LEU A C 1
ATOM 1527 O O . LEU A 1 211 ? 32.263 22.688 14.086 1.00 15.04 190 LEU A O 1
ATOM 1532 N N . VAL A 1 212 ? 32.274 21.734 16.123 1.00 12.95 191 VAL A N 1
ATOM 1533 C CA . VAL A 1 212 ? 33.431 22.488 16.604 1.00 13.19 191 VAL A CA 1
ATOM 1534 C C . VAL A 1 212 ? 34.556 21.537 16.999 1.00 11.63 191 VAL A C 1
ATOM 1535 O O . VAL A 1 212 ? 34.426 20.766 17.949 1.00 11.56 191 VAL A O 1
ATOM 1539 N N . ILE A 1 213 ? 35.666 21.595 16.273 1.00 14.07 192 ILE A N 1
ATOM 1540 C CA . ILE A 1 213 ? 36.794 20.724 16.571 1.00 15.86 192 ILE A CA 1
ATOM 1541 C C . ILE A 1 213 ? 37.626 21.283 17.717 1.00 16.44 192 ILE A C 1
ATOM 1542 O O . ILE A 1 213 ? 38.004 22.451 17.700 1.00 15.49 192 ILE A O 1
ATOM 1547 N N . GLU A 1 214 ? 37.908 20.436 18.701 1.00 16.72 193 GLU A N 1
ATOM 1548 C CA . GLU A 1 214 ? 38.728 20.805 19.853 1.00 20.00 193 GLU A CA 1
ATOM 1549 C C . GLU A 1 214 ? 39.696 19.649 20.075 1.00 18.77 193 GLU A C 1
ATOM 1550 O O . GLU A 1 214 ? 39.304 18.596 20.572 1.00 17.80 193 GLU A O 1
ATOM 1556 N N . GLY A 1 215 ? 40.958 19.846 19.710 1.00 18.33 194 GLY A N 1
ATOM 1557 C CA . GLY A 1 215 ? 41.928 18.777 19.855 1.00 17.54 194 GLY A CA 1
ATOM 1558 C C . GLY A 1 215 ? 41.511 17.706 18.867 1.00 16.47 194 GLY A C 1
ATOM 1559 O O . GLY A 1 215 ? 41.244 18.011 17.705 1.00 15.95 194 GLY A O 1
ATOM 1560 N N . ARG A 1 216 ? 41.434 16.456 19.309 1.00 14.57 195 ARG A N 1
ATOM 1561 C CA . ARG A 1 216 ? 41.013 15.395 18.405 1.00 14.44 195 ARG A CA 1
ATOM 1562 C C . ARG A 1 216 ? 39.519 15.110 18.568 1.00 13.95 195 ARG A C 1
ATOM 1563 O O . ARG A 1 216 ? 39.001 14.153 17.997 1.00 13.82 195 ARG A O 1
ATOM 1571 N N . ARG A 1 217 ? 38.831 15.953 19.336 1.00 13.80 196 ARG A N 1
ATOM 1572 C CA . ARG A 1 217 ? 37.398 15.779 19.576 1.00 15.31 196 ARG A CA 1
ATOM 1573 C C . ARG A 1 217 ? 36.510 16.777 18.830 1.00 15.42 196 ARG A C 1
ATOM 1574 O O . ARG A 1 217 ? 36.974 17.825 18.372 1.00 14.13 196 ARG A O 1
ATOM 1582 N N . VAL A 1 218 ? 35.229 16.438 18.718 1.00 13.58 197 VAL A N 1
ATOM 1583 C CA . VAL A 1 218 ? 34.262 17.289 18.040 1.00 13.36 197 VAL A CA 1
ATOM 1584 C C . VAL A 1 218 ? 33.059 17.602 18.920 1.00 14.77 197 VAL A C 1
ATOM 1585 O O . VAL A 1 218 ? 32.319 16.699 19.342 1.00 13.65 197 VAL A O 1
ATOM 1589 N N . ARG A 1 219 ? 32.881 18.889 19.199 1.00 14.49 198 ARG A N 1
ATOM 1590 C CA . ARG A 1 219 ? 31.761 19.374 19.992 1.00 15.15 198 ARG A CA 1
ATOM 1591 C C . ARG A 1 219 ? 30.608 19.587 19.022 1.00 14.43 198 ARG A C 1
ATOM 1592 O O . ARG A 1 219 ? 30.760 20.304 18.030 1.00 14.23 198 ARG A O 1
ATOM 1600 N N . ILE A 1 220 ? 29.463 18.973 19.297 1.00 12.95 199 ILE A N 1
ATOM 1601 C CA . ILE A 1 220 ? 28.299 19.146 18.437 1.00 14.18 199 ILE A CA 1
ATOM 1602 C C . ILE A 1 220 ? 27.298 20.077 19.119 1.00 15.68 199 ILE A C 1
ATOM 1603 O O . ILE A 1 220 ? 26.700 19.721 20.134 1.00 16.56 199 ILE A O 1
ATOM 1608 N N . LEU A 1 221 ? 27.124 21.268 18.554 1.00 17.65 200 LEU A N 1
ATOM 1609 C CA . LEU A 1 221 ? 26.200 22.268 19.092 1.00 21.81 200 LEU A CA 1
ATOM 1610 C C . LEU A 1 221 ? 24.727 21.885 18.955 1.00 24.62 200 LEU A C 1
ATOM 1611 O O . LEU A 1 221 ? 24.354 21.109 18.076 1.00 22.03 200 LEU A O 1
ATOM 1616 N N . ASP A 1 222 ? 23.899 22.450 19.834 1.00 30.59 201 ASP A N 1
ATOM 1617 C CA . ASP A 1 222 ? 22.454 22.214 19.823 1.00 37.28 201 ASP A CA 1
ATOM 1618 C C . ASP A 1 222 ? 21.842 23.018 18.676 1.00 41.13 201 ASP A C 1
ATOM 1619 O O . ASP A 1 222 ? 22.559 23.678 17.922 1.00 42.01 201 ASP A O 1
#

Sequence (212 aa):
SSGENLYFQGHMIRIGVLISGSGTNLQAILDGCREGRIPGRVAVVISDRADAYGLERARRAGVDALHMDPAAYPSRTAFDAALAERLQAYGVDLVCLAGYMRLVRGPMLTAFPNRILNIHPSLLPAFPGLEAQRQALEHGVKVAGCTVHFVTAGVDEGPIILQAAVPVLEGDTVEDLRRRILAEEHRIYPEAIRLFAEGRLVIEGRRVRILD

B-factor: mean 17.58, std 8.01, range [4.41, 47.04]

Secondary structure (DSSP, 8-state):
--SBSSS-BTT-EEEEEEESS--HHHHHHHHHHHTTSSSEEEEEEEESSTT-HHHHHHHHTT-EEEE--GGGSSSHHHHHHHHHHHHHHTT-SEEEESS--S---HHHHHHSTT-EEEEESS-TTSS-SS-HHHHHHHHT-SEEEEEEEE--SSTT-SPEEEEEEEE--TT--HHHHHHHHHHHHHHHHHHHHHHHHTT-EEEETTEEEE--

Solvent-accessible surface area: 10619 Å² total; per-residue (Å²): 171,97,40,71,94,147,187,126,94,46,57,84,16,90,0,0,0,1,0,2,17,64,8,40,10,0,56,14,0,7,35,0,22,158,99,61,120,5,16,16,147,11,14,0,0,2,0,19,134,67,146,9,100,0,3,52,37,0,130,172,50,70,23,72,25,41,76,7,64,29,95,76,71,129,57,137,71,27,2,3,46,17,1,7,123,86,0,107,86,62,23,12,30,0,0,0,10,1,39,11,113,57,111,18,73,41,35,1,39,107,32,8,77,98,100,1,0,22,13,9,30,2,50,11,128,47,38,66,24,133,107,0,20,76,44,2,45,124,136,38,38,122,82,6,0,0,0,0,3,4,21,56,87,21,79,28,104,1,10,42,9,28,79,8,63,8,75,16,95,142,78,22,67,48,78,61,0,99,159,59,0,36,63,41,10,63,127,4,0,14,61,0,0,67,5,34,6,66,51,66,22,46,57,74,73,134,172,25,118,72,66,167

Radius of gyration: 16.96 Å; Cα contacts (8 Å, |Δi|>4): 425; chains: 1; bounding box: 41×53×36 Å

Nearest PDB structures (foldseek):
  3auf-assembly1_A-2  TM=1.005E+00  e=2.198E-49  Symbiobacterium toebii
  2ywr-assembly1_A  TM=9.844E-01  e=1.280E-28  Aquifex aeolicus
  1c2t-assembly1_A  TM=9.761E-01  e=1.712E-26  Escherichia coli
  4zyv-assembly1_A  TM=9.666E-01  e=6.595E-27  Homo sapiens
  5j9f-assembly2_A  TM=9.655E-01  e=1.246E-26  Homo sapiens

InterPro domains:
  IPR001555 Phosphoribosylglycinamide formyltransferase, active site [PS00373] (134-157)
  IPR002376 Formyl transferase, N-terminal [PF00551] (3-182)
  IPR004607 Phosphoribosylglycinamide formyltransferase [MF_01930] (3-188)
  IPR004607 Phosphoribosylglycinamide formyltransferase [TIGR00639] (3-191)
  IPR004607 Phosphoribosylglycinamide formyltransferase [cd08645] (3-185)
  IPR036477 Formyl transferase, N-terminal domain superfamily [SSF53328] (3-199)

CATH classification: 3.40.50.170

Foldseek 3Di:
DPQDDDPTDPLAFEEEEEAAAQLLLVLLQLVCVVVVVARYHHAEYEYCDDPHNSLVSCVVSVHHYYYDHPVVAPDPVRSLLVVLVVCVVSVGQAYEYRHRPDARDDNNCVSHPQRYKYKAFWDPPPQFDPLSLVVCVVVPDQKTAMWMFRDDNDGPQAATQDIDMDTQDDVQDSVNSVVRRSVVSSVVVSVSNRQVSVVQWDDDPRYTGGHD

Organism: NCBI:txid120580